Protein AF-A0A6H9RVY0-F1 (afdb_monomer_lite)

Structure (mmCIF, N/CA/C/O backbone):
data_AF-A0A6H9RVY0-F1
#
_entry.id   AF-A0A6H9RVY0-F1
#
loop_
_atom_site.group_PDB
_atom_site.id
_atom_site.type_symbol
_atom_site.label_atom_id
_atom_site.label_alt_id
_atom_site.label_comp_id
_atom_site.label_asym_id
_atom_site.label_entity_id
_atom_site.label_seq_id
_atom_site.pdbx_PDB_ins_code
_atom_site.Cartn_x
_atom_site.Cartn_y
_atom_site.Cartn_z
_atom_site.occupancy
_atom_site.B_iso_or_equiv
_atom_site.auth_seq_id
_atom_site.auth_comp_id
_atom_site.auth_asym_id
_atom_site.auth_atom_id
_atom_site.pdbx_PDB_model_num
ATOM 1 N N . ASP A 1 1 ? 3.815 -14.369 6.028 1.00 67.06 1 ASP A N 1
ATOM 2 C CA . ASP A 1 1 ? 3.990 -13.363 7.100 1.00 67.06 1 ASP A CA 1
ATOM 3 C C . ASP A 1 1 ? 2.992 -12.234 6.955 1.00 67.06 1 ASP A C 1
ATOM 5 O O . ASP A 1 1 ? 2.535 -11.982 5.845 1.00 67.06 1 ASP A O 1
ATOM 9 N N . VAL A 1 2 ? 2.610 -11.596 8.061 1.00 75.69 2 VAL A N 1
ATOM 10 C CA . VAL A 1 2 ? 1.632 -10.497 8.084 1.00 75.69 2 VAL A CA 1
ATOM 11 C C . VAL A 1 2 ? 2.384 -9.175 8.209 1.00 75.69 2 VAL A C 1
ATOM 13 O O . VAL A 1 2 ? 3.221 -9.020 9.097 1.00 75.69 2 VAL A O 1
ATOM 16 N N . ALA A 1 3 ? 2.097 -8.215 7.330 1.00 85.56 3 ALA A N 1
ATOM 17 C CA . ALA A 1 3 ? 2.659 -6.873 7.430 1.00 85.56 3 ALA A CA 1
ATOM 18 C C . ALA A 1 3 ? 2.170 -6.185 8.722 1.00 85.56 3 ALA A C 1
ATOM 20 O O . ALA A 1 3 ? 1.051 -6.456 9.164 1.00 85.56 3 ALA A O 1
ATOM 21 N N . PRO A 1 4 ? 2.931 -5.246 9.315 1.00 86.81 4 PRO A N 1
ATOM 22 C CA . PRO A 1 4 ? 2.534 -4.523 10.528 1.00 86.81 4 PRO A CA 1
ATOM 23 C C . PRO A 1 4 ? 1.505 -3.426 10.210 1.00 86.81 4 PRO A C 1
ATOM 25 O O . PRO A 1 4 ? 1.600 -2.297 10.689 1.00 86.81 4 PRO A O 1
ATOM 28 N N . LEU A 1 5 ? 0.545 -3.750 9.349 1.00 88.81 5 LEU A N 1
ATOM 29 C CA . LEU A 1 5 ? -0.515 -2.896 8.848 1.00 88.81 5 LEU A CA 1
ATOM 30 C C . LEU A 1 5 ? -1.856 -3.556 9.142 1.00 88.81 5 LEU A C 1
ATOM 32 O O . LEU A 1 5 ? -1.975 -4.785 9.179 1.00 88.81 5 LEU A O 1
ATOM 36 N N . MET A 1 6 ? -2.879 -2.730 9.294 1.00 89.44 6 MET A N 1
ATOM 37 C CA . MET A 1 6 ? -4.251 -3.199 9.374 1.00 89.44 6 MET A CA 1
ATOM 38 C C . MET A 1 6 ? -5.208 -2.280 8.632 1.00 89.44 6 MET A C 1
ATOM 40 O O . MET A 1 6 ? -4.982 -1.081 8.503 1.00 89.44 6 MET A O 1
ATOM 44 N N . VAL A 1 7 ? -6.330 -2.833 8.208 1.00 91.75 7 VAL A N 1
ATOM 45 C CA . VAL A 1 7 ? -7.453 -2.068 7.674 1.00 91.75 7 VAL A CA 1
ATOM 46 C C . VAL A 1 7 ? -8.728 -2.417 8.433 1.00 91.75 7 VAL A C 1
ATOM 48 O O . VAL A 1 7 ? -8.789 -3.419 9.147 1.00 91.75 7 VAL A O 1
ATOM 51 N N . CYS A 1 8 ? -9.738 -1.561 8.318 1.00 91.62 8 CYS A N 1
ATOM 52 C CA . CYS A 1 8 ? -11.014 -1.744 8.996 1.00 91.62 8 CYS A CA 1
ATOM 53 C C . CYS A 1 8 ? -12.022 -2.393 8.057 1.00 91.62 8 CYS A C 1
ATOM 55 O O . CYS A 1 8 ? -12.387 -1.784 7.058 1.00 91.62 8 CYS A O 1
ATOM 57 N N . GLY A 1 9 ? -12.487 -3.588 8.407 1.00 91.25 9 GLY A N 1
ATOM 58 C CA . GLY A 1 9 ? -13.528 -4.294 7.667 1.00 91.25 9 GLY A CA 1
ATOM 59 C C . GLY A 1 9 ? -14.881 -4.262 8.374 1.00 91.25 9 GLY A C 1
ATOM 60 O O . GLY A 1 9 ? -14.961 -4.068 9.591 1.00 91.25 9 GLY A O 1
ATOM 61 N N . ASP A 1 10 ? -15.939 -4.505 7.604 1.00 91.25 10 ASP A N 1
ATOM 62 C CA . ASP A 1 10 ? -17.294 -4.728 8.114 1.00 91.25 10 ASP A CA 1
ATOM 63 C C . ASP A 1 10 ? -17.636 -6.225 8.080 1.00 91.25 10 ASP A C 1
ATOM 65 O O . ASP A 1 10 ? -17.773 -6.827 7.017 1.00 91.25 10 ASP A O 1
ATOM 69 N N . ALA A 1 11 ? -17.809 -6.830 9.257 1.00 90.00 11 ALA A N 1
ATOM 70 C CA . ALA A 1 11 ? -18.165 -8.243 9.400 1.00 90.00 11 ALA A CA 1
ATOM 71 C C . ALA A 1 11 ? -19.507 -8.614 8.743 1.00 90.00 11 ALA A C 1
ATOM 73 O O . ALA A 1 11 ? -19.711 -9.774 8.396 1.00 90.00 11 ALA A O 1
ATOM 74 N N . SER A 1 12 ? -20.421 -7.654 8.572 1.00 93.19 12 SER A N 1
ATOM 75 C CA . SER A 1 12 ? -21.711 -7.870 7.909 1.00 93.19 12 SER A CA 1
ATOM 76 C C . SER A 1 12 ? -21.617 -7.899 6.380 1.00 93.19 12 SER A C 1
ATOM 78 O O . SER A 1 12 ? -22.574 -8.294 5.721 1.00 93.19 12 SER A O 1
ATOM 80 N N . GLN A 1 13 ? -20.472 -7.500 5.821 1.00 93.88 13 GLN A N 1
ATOM 81 C CA . GLN A 1 13 ? -20.199 -7.426 4.385 1.00 93.88 13 GLN A CA 1
ATOM 82 C C . GLN A 1 13 ? -19.184 -8.498 3.960 1.00 93.88 13 GLN A C 1
ATOM 84 O O . GLN A 1 13 ? -18.255 -8.220 3.209 1.00 93.88 13 GLN A O 1
ATOM 89 N N . TYR A 1 14 ? -19.316 -9.717 4.486 1.00 93.94 14 TYR A N 1
ATOM 90 C CA . TYR A 1 14 ? -18.488 -10.860 4.097 1.00 93.94 14 TYR A CA 1
ATOM 91 C C . TYR A 1 14 ? -19.333 -11.880 3.326 1.00 93.94 14 TYR A C 1
ATOM 93 O O . TYR A 1 14 ? -20.122 -12.622 3.912 1.00 93.94 14 TYR A O 1
ATOM 101 N N . ASP A 1 15 ? -19.163 -11.888 2.007 1.00 93.75 15 ASP A N 1
ATOM 102 C CA . ASP A 1 15 ? -19.761 -12.834 1.067 1.00 93.75 15 ASP A CA 1
ATOM 103 C C . ASP A 1 15 ? -18.739 -13.176 -0.039 1.00 93.75 15 ASP A C 1
ATOM 105 O O . ASP A 1 15 ? -18.745 -12.573 -1.120 1.00 93.75 15 ASP A O 1
ATOM 109 N N . PRO A 1 16 ? -17.839 -14.147 0.215 1.00 90.50 16 PRO A N 1
ATOM 110 C CA . PRO A 1 16 ? -16.837 -14.575 -0.759 1.00 90.50 16 PRO A CA 1
ATOM 111 C C . PRO A 1 16 ? -17.434 -15.083 -2.073 1.00 90.50 16 PRO A C 1
ATOM 113 O O . PRO A 1 16 ? -16.812 -14.934 -3.123 1.00 90.50 16 PRO A O 1
ATOM 116 N N . ALA A 1 17 ? -18.644 -15.655 -2.042 1.00 90.38 17 ALA A N 1
ATOM 117 C CA . ALA A 1 17 ? -19.310 -16.151 -3.244 1.00 90.38 17 ALA A CA 1
ATOM 118 C C . ALA A 1 17 ? -19.741 -15.004 -4.173 1.00 90.38 17 ALA A C 1
ATOM 120 O O . ALA A 1 17 ? -19.766 -15.178 -5.392 1.00 90.38 17 ALA A O 1
ATOM 121 N N . ALA A 1 18 ? -20.031 -13.829 -3.610 1.00 92.81 18 ALA A N 1
ATOM 122 C CA . ALA A 1 18 ? -20.286 -12.593 -4.346 1.00 92.81 18 ALA A CA 1
ATOM 123 C C . ALA A 1 18 ? -19.021 -11.743 -4.591 1.00 92.81 18 ALA A C 1
ATOM 125 O O . ALA A 1 18 ? -19.115 -10.674 -5.192 1.00 92.81 18 ALA A O 1
ATOM 126 N N . GLY A 1 19 ? -17.844 -12.193 -4.139 1.00 92.38 19 GLY A N 1
ATOM 127 C CA . GLY A 1 19 ? -16.587 -11.449 -4.254 1.00 92.38 19 GLY A CA 1
ATOM 128 C C . GLY A 1 19 ? -16.464 -10.255 -3.299 1.00 92.38 19 GLY A C 1
ATOM 129 O O . GLY A 1 19 ? -15.696 -9.337 -3.585 1.00 92.38 19 GLY A O 1
ATOM 130 N N . ASN A 1 20 ? -17.215 -10.252 -2.194 1.00 93.81 20 ASN A N 1
ATOM 131 C CA . ASN A 1 20 ? -17.197 -9.203 -1.176 1.00 93.81 20 ASN A CA 1
ATOM 132 C C . ASN A 1 20 ? -16.513 -9.704 0.105 1.00 93.81 20 ASN A C 1
ATOM 134 O O . ASN A 1 20 ? -16.978 -10.649 0.745 1.00 93.81 20 ASN A O 1
ATOM 138 N N . PHE A 1 21 ? -15.427 -9.053 0.508 1.00 94.12 21 PHE A N 1
ATOM 139 C CA . PHE A 1 21 ? -14.588 -9.457 1.633 1.00 94.12 21 PHE A CA 1
ATOM 140 C C . PHE A 1 21 ? -14.503 -8.328 2.657 1.00 94.12 21 PHE A C 1
ATOM 142 O O . PHE A 1 21 ? -13.623 -7.475 2.597 1.00 94.12 21 PHE A O 1
ATOM 149 N N . TRP A 1 22 ? -15.439 -8.298 3.603 1.00 94.75 22 TRP A N 1
ATOM 150 C CA . TRP A 1 22 ? -15.557 -7.246 4.620 1.00 94.75 22 TRP A CA 1
ATOM 151 C C . TRP A 1 22 ? -15.697 -5.826 4.048 1.00 94.75 22 TRP A C 1
ATOM 153 O O . TRP A 1 22 ? -15.187 -4.873 4.640 1.00 94.75 22 TRP A O 1
ATOM 163 N N . SER A 1 23 ? -16.437 -5.677 2.943 1.00 93.94 23 SER A N 1
ATOM 164 C CA . SER A 1 23 ? -16.563 -4.470 2.095 1.00 93.94 23 SER A CA 1
ATOM 165 C C . SER A 1 23 ? -15.434 -4.231 1.091 1.00 93.94 23 SER A C 1
ATOM 167 O O . SER A 1 23 ? -15.459 -3.205 0.413 1.00 93.94 23 SER A O 1
ATOM 169 N N . TYR A 1 24 ? -14.461 -5.136 0.978 1.00 95.56 24 TYR A N 1
ATOM 170 C CA . TYR A 1 24 ? -13.413 -5.058 -0.039 1.00 95.56 24 TYR A CA 1
ATOM 171 C C . TYR A 1 24 ? -13.724 -5.960 -1.233 1.00 95.56 24 TYR A C 1
ATOM 173 O O . TYR A 1 24 ? -14.073 -7.129 -1.069 1.00 95.56 24 TYR A O 1
ATOM 181 N N . HIS A 1 25 ? -13.538 -5.423 -2.432 1.00 96.00 25 HIS A N 1
ATOM 182 C CA . HIS A 1 25 ? -13.679 -6.113 -3.707 1.00 96.00 25 HIS A CA 1
ATOM 183 C C . HIS A 1 25 ? -12.359 -6.068 -4.472 1.00 96.00 25 HIS A C 1
ATOM 185 O O . HIS A 1 25 ? -11.522 -5.182 -4.269 1.00 96.00 25 HIS A O 1
ATOM 191 N N . PHE A 1 26 ? -12.160 -7.042 -5.362 1.00 96.50 26 PHE A N 1
ATOM 192 C CA . PHE A 1 26 ? -10.974 -7.085 -6.213 1.00 96.50 26 PHE A CA 1
ATOM 193 C C . PHE A 1 26 ? -10.764 -5.750 -6.941 1.00 96.50 26 PHE A C 1
ATOM 195 O O . PHE A 1 26 ? -11.656 -5.245 -7.623 1.00 96.50 26 PHE A O 1
ATOM 202 N N . GLY A 1 27 ? -9.558 -5.205 -6.812 1.00 95.81 27 GLY A N 1
ATOM 203 C CA . GLY A 1 27 ? -9.155 -3.955 -7.431 1.00 95.81 27 GLY A CA 1
ATOM 204 C C . GLY A 1 27 ? -9.376 -2.713 -6.573 1.00 95.81 27 GLY A C 1
ATOM 205 O O . GLY A 1 27 ? -8.882 -1.653 -6.965 1.00 95.81 27 GLY A O 1
ATOM 206 N N . ASP A 1 28 ? -10.057 -2.798 -5.429 1.00 96.44 28 ASP A N 1
ATOM 207 C CA . ASP A 1 28 ? -10.306 -1.633 -4.576 1.00 96.44 28 ASP A CA 1
ATOM 208 C C . ASP A 1 28 ? -8.993 -0.971 -4.142 1.00 96.44 28 ASP A C 1
ATOM 210 O O . ASP A 1 28 ? -8.107 -1.617 -3.578 1.00 96.44 28 ASP A O 1
ATOM 214 N N . LEU A 1 29 ? -8.871 0.339 -4.381 1.00 96.38 29 LEU A N 1
ATOM 215 C CA . LEU A 1 29 ? -7.734 1.130 -3.919 1.00 96.38 29 LEU A CA 1
ATOM 216 C C . LEU A 1 29 ? -7.959 1.569 -2.468 1.00 96.38 29 LEU A C 1
ATOM 218 O O . LEU A 1 29 ? -8.887 2.316 -2.161 1.00 96.38 29 LEU A O 1
ATOM 222 N N . VAL A 1 30 ? -7.063 1.150 -1.582 1.00 94.25 30 VAL A N 1
ATOM 223 C CA . VAL A 1 30 ? -7.146 1.351 -0.136 1.00 94.25 30 VAL A CA 1
ATOM 224 C C . VAL A 1 30 ? -5.906 2.083 0.373 1.00 94.25 30 VAL A C 1
ATOM 226 O O . VAL A 1 30 ? -4.766 1.746 0.047 1.00 94.25 30 VAL A O 1
ATOM 229 N N . VAL A 1 31 ? -6.115 3.084 1.229 1.00 91.44 31 VAL A N 1
ATOM 230 C CA . VAL A 1 31 ? -5.031 3.709 1.999 1.00 91.44 31 VAL A CA 1
ATOM 231 C C . VAL A 1 31 ? -4.707 2.807 3.191 1.00 91.44 31 VAL A C 1
ATOM 233 O O . VAL A 1 31 ? -5.378 2.852 4.221 1.00 91.44 31 VAL A O 1
ATOM 236 N N . LEU A 1 32 ? -3.673 1.980 3.041 1.00 87.06 32 LEU A N 1
ATOM 237 C CA . LEU A 1 32 ? -3.224 1.005 4.043 1.00 87.06 32 LEU A CA 1
ATOM 238 C C . LEU A 1 32 ? -2.560 1.659 5.252 1.00 87.06 32 LEU A C 1
ATOM 240 O O . LEU A 1 32 ? -2.509 1.088 6.335 1.00 87.06 32 LEU A O 1
ATOM 244 N N . LYS A 1 33 ? -2.014 2.854 5.041 1.00 85.62 33 LYS A N 1
ATOM 245 C CA . LYS A 1 33 ? -1.364 3.653 6.064 1.00 85.62 33 LYS A CA 1
ATOM 246 C C . LYS A 1 33 ? -1.626 5.119 5.772 1.00 85.62 33 LYS A C 1
ATOM 248 O O . LYS A 1 33 ? -1.332 5.586 4.676 1.00 85.62 33 LYS A O 1
ATOM 253 N N . THR A 1 34 ? -2.154 5.839 6.744 1.00 79.56 34 THR A N 1
ATOM 254 C CA . THR A 1 34 ? -2.423 7.278 6.668 1.00 79.56 34 THR A CA 1
ATOM 255 C C . THR A 1 34 ? -1.172 8.094 6.998 1.00 79.56 34 THR A C 1
ATOM 257 O O . THR A 1 34 ? -0.243 7.611 7.661 1.00 79.56 34 THR A O 1
ATOM 260 N N . ALA A 1 35 ? -1.132 9.346 6.533 1.00 70.38 35 ALA A N 1
ATOM 261 C CA . ALA A 1 35 ? -0.095 10.306 6.898 1.00 70.38 35 ALA A CA 1
ATOM 262 C C . ALA A 1 35 ? -0.505 11.165 8.107 1.00 70.38 35 ALA A C 1
ATOM 264 O O . ALA A 1 35 ? -1.653 11.161 8.552 1.00 70.38 35 ALA A O 1
ATOM 265 N N . ALA A 1 36 ? 0.447 11.930 8.649 1.00 64.25 36 ALA A N 1
ATOM 266 C CA . ALA A 1 36 ? 0.166 12.893 9.713 1.00 64.25 36 ALA A CA 1
ATOM 267 C C . ALA A 1 36 ? -0.864 13.933 9.248 1.00 64.25 36 ALA A C 1
ATOM 269 O O . ALA A 1 36 ? -0.701 14.525 8.186 1.00 64.25 36 ALA A O 1
ATOM 270 N N . GLY A 1 37 ? -1.892 14.166 10.069 1.00 57.38 37 GLY A N 1
ATOM 271 C CA . GLY A 1 37 ? -2.977 15.108 9.772 1.00 57.38 37 GLY A CA 1
ATOM 272 C C . GLY A 1 37 ? -4.157 14.501 9.008 1.00 57.38 37 GLY A C 1
ATOM 273 O O . GLY A 1 37 ? -5.190 15.153 8.902 1.00 57.38 37 GLY A O 1
ATOM 274 N N . ASN A 1 38 ? -4.047 13.260 8.524 1.00 66.75 38 ASN A N 1
ATOM 275 C CA . ASN A 1 38 ? -5.160 12.544 7.901 1.00 66.75 38 ASN A CA 1
ATOM 276 C C . ASN A 1 38 ? -6.099 11.968 8.969 1.00 66.75 38 ASN A C 1
ATOM 278 O O . ASN A 1 38 ? -5.658 11.560 10.049 1.00 66.75 38 ASN A O 1
ATOM 282 N N . THR A 1 39 ? -7.388 11.872 8.647 1.00 64.62 39 THR A N 1
ATOM 283 C CA . THR A 1 39 ? -8.348 11.159 9.494 1.00 64.62 39 THR A CA 1
ATOM 284 C C . THR A 1 39 ? -8.135 9.656 9.353 1.00 64.62 39 THR A C 1
ATOM 286 O O . THR A 1 39 ? -8.238 9.104 8.261 1.00 64.62 39 THR A O 1
ATOM 289 N N . SER A 1 40 ? -7.845 8.995 10.472 1.00 71.31 40 SER A N 1
ATOM 290 C CA . SER A 1 40 ? -7.757 7.538 10.550 1.00 71.31 40 SER A CA 1
ATOM 291 C C . SER A 1 40 ? -9.090 6.947 11.017 1.00 71.31 40 SER A C 1
ATOM 293 O O . SER A 1 40 ? -9.706 7.515 11.926 1.00 71.31 40 SER A O 1
ATOM 295 N N . PRO A 1 41 ? -9.525 5.794 10.472 1.00 70.00 41 PRO A N 1
ATOM 296 C CA . PRO A 1 41 ? -10.746 5.113 10.911 1.00 70.00 41 PRO A CA 1
ATOM 297 C C . PRO A 1 41 ? -10.777 4.762 12.409 1.00 70.00 41 PRO A C 1
ATOM 299 O O . PRO A 1 41 ? -11.853 4.651 12.991 1.00 70.00 41 PRO A O 1
ATOM 302 N N . ILE A 1 42 ? -9.608 4.618 13.047 1.00 69.94 42 ILE A N 1
ATOM 303 C CA . ILE A 1 42 ? -9.461 4.257 14.473 1.00 69.94 42 ILE A CA 1
ATOM 304 C C . ILE A 1 42 ? -9.058 5.488 15.313 1.00 69.94 42 ILE A C 1
ATOM 306 O O . ILE A 1 42 ? -8.624 5.386 16.457 1.00 69.94 42 ILE A O 1
ATOM 310 N N . GLY A 1 43 ? -9.224 6.690 14.763 1.00 62.94 43 GLY A N 1
ATOM 311 C CA . GLY A 1 43 ? -9.040 7.948 15.475 1.00 62.94 43 GLY A CA 1
ATOM 312 C C . GLY A 1 43 ? -7.615 8.522 15.432 1.00 62.94 43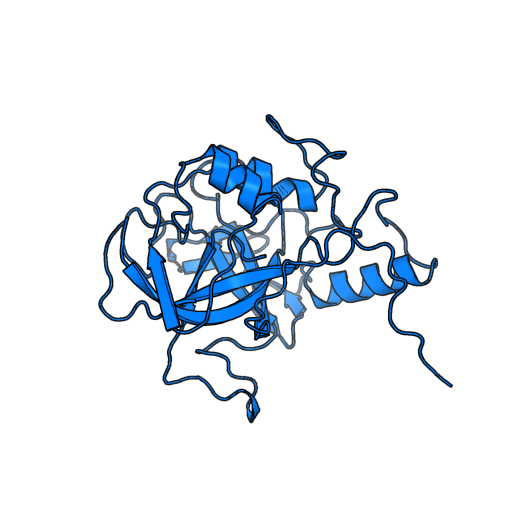 GLY A C 1
ATOM 313 O O . GLY A 1 43 ? -6.680 7.906 14.909 1.00 62.94 43 GLY A O 1
ATOM 314 N N . PRO A 1 44 ? -7.432 9.751 15.948 1.00 60.22 44 PRO A N 1
ATOM 315 C CA . PRO A 1 44 ? -6.187 10.502 15.803 1.00 60.22 44 PRO A CA 1
ATOM 316 C C . PRO A 1 44 ? -4.965 9.797 16.408 1.00 60.22 44 PRO A C 1
ATOM 318 O O . PRO A 1 44 ? -5.017 9.260 17.513 1.00 60.22 44 PRO A O 1
ATOM 321 N N . GLY A 1 45 ? -3.835 9.848 15.695 1.00 55.88 45 GLY A N 1
ATOM 322 C CA . GLY A 1 45 ? -2.560 9.267 16.138 1.00 55.88 45 GLY A CA 1
ATOM 323 C C . GLY A 1 45 ? -2.392 7.770 15.852 1.00 55.88 45 GLY A C 1
ATOM 324 O O . GLY A 1 45 ? -1.298 7.243 16.066 1.00 55.88 45 GLY A O 1
ATOM 325 N N . ASN A 1 46 ? -3.434 7.109 15.338 1.00 59.81 46 ASN A N 1
ATOM 326 C CA . ASN A 1 46 ? -3.381 5.751 14.813 1.00 59.81 46 ASN A CA 1
ATOM 327 C C . ASN A 1 46 ? -3.155 5.795 13.299 1.00 59.81 46 ASN A C 1
ATOM 329 O O . ASN A 1 46 ? -4.013 6.263 12.559 1.00 59.81 46 ASN A O 1
ATOM 333 N N . PHE A 1 47 ? -2.017 5.293 12.834 1.00 76.19 47 PHE A N 1
ATOM 334 C CA . PHE A 1 47 ? -1.651 5.335 11.416 1.00 76.19 47 PHE A CA 1
ATOM 335 C C . PHE A 1 47 ? -1.864 3.996 10.716 1.00 76.19 47 PHE A C 1
ATOM 337 O O . PHE A 1 47 ? -1.169 3.717 9.743 1.00 76.19 47 PHE A O 1
ATOM 344 N N . GLN A 1 48 ? -2.771 3.166 11.247 1.00 76.62 48 GLN A N 1
ATOM 345 C CA . GLN A 1 48 ? -3.024 1.794 10.796 1.00 76.62 48 GLN A CA 1
ATOM 346 C C . GLN A 1 48 ? -1.814 0.861 10.953 1.00 76.62 48 GLN A C 1
ATOM 348 O O . GLN A 1 48 ? -1.736 -0.178 10.305 1.00 76.62 48 GLN A O 1
ATOM 353 N N . LEU A 1 49 ? -0.878 1.219 11.837 1.00 78.31 49 LEU A N 1
ATOM 354 C CA . LEU A 1 49 ? 0.255 0.376 12.203 1.00 78.31 49 LEU A CA 1
ATOM 355 C C . LEU A 1 49 ? -0.120 -0.544 13.365 1.00 78.31 49 LEU A C 1
ATOM 357 O O . LEU A 1 49 ? -0.769 -0.119 14.326 1.00 78.31 49 LEU A O 1
ATOM 361 N N . LEU A 1 50 ? 0.334 -1.790 13.298 1.00 76.38 50 LEU A N 1
ATOM 362 C CA . LEU A 1 50 ? 0.220 -2.751 14.389 1.00 76.38 50 LEU A CA 1
ATOM 363 C C . LEU A 1 50 ? 1.453 -2.697 15.290 1.00 76.38 50 LEU A C 1
ATOM 365 O O . LEU A 1 50 ? 2.573 -2.474 14.833 1.00 76.38 50 LEU A O 1
ATOM 369 N N . ASP A 1 51 ? 1.235 -2.882 16.587 1.00 76.88 51 ASP A N 1
ATOM 370 C CA . ASP A 1 51 ? 2.297 -2.983 17.576 1.00 76.88 51 ASP A CA 1
ATOM 371 C C . ASP A 1 51 ? 2.764 -4.435 17.684 1.00 76.88 51 ASP A C 1
ATOM 373 O O . ASP A 1 51 ? 2.105 -5.286 18.285 1.00 76.88 51 ASP A O 1
ATOM 377 N N . PHE A 1 52 ? 3.910 -4.716 17.068 1.00 69.00 52 PHE A N 1
ATOM 378 C CA . PHE A 1 52 ? 4.609 -5.995 17.191 1.00 69.00 52 PHE A CA 1
ATOM 379 C C . PHE A 1 52 ? 5.754 -5.955 18.218 1.00 69.00 52 PHE A C 1
ATOM 381 O O . PHE A 1 52 ? 6.525 -6.906 18.303 1.00 69.00 52 PHE A O 1
ATOM 388 N N . GLY A 1 53 ? 5.823 -4.911 19.058 1.00 60.00 53 GLY A N 1
ATOM 389 C CA . GLY A 1 53 ? 6.565 -4.945 20.321 1.00 60.00 53 GLY A CA 1
ATOM 390 C C . GLY A 1 53 ? 7.838 -4.101 20.429 1.00 60.00 53 GLY A C 1
ATOM 391 O O . GLY A 1 53 ? 8.479 -4.167 21.476 1.00 60.00 53 GLY A O 1
ATOM 392 N N . SER A 1 54 ? 8.240 -3.296 19.433 1.00 55.81 54 SER A N 1
ATOM 393 C CA . SER A 1 54 ? 9.561 -2.625 19.526 1.00 55.81 54 SER A CA 1
ATOM 394 C C . SER A 1 54 ? 9.773 -1.362 18.672 1.00 55.81 54 SER A C 1
ATOM 396 O O . SER A 1 54 ? 10.894 -1.031 18.282 1.00 55.81 54 SER A O 1
ATOM 398 N N . GLY A 1 55 ? 8.717 -0.580 18.429 1.00 72.62 55 GLY A N 1
ATOM 399 C CA . GLY A 1 55 ? 8.846 0.763 17.847 1.00 72.62 55 GLY A CA 1
ATOM 400 C C . GLY A 1 55 ? 9.311 0.777 16.384 1.00 72.62 55 GLY A C 1
ATOM 401 O O . GLY A 1 55 ? 9.036 -0.135 15.608 1.00 72.62 55 GLY A O 1
ATOM 402 N N . GLY A 1 56 ? 9.988 1.855 15.972 1.00 78.75 56 GLY A N 1
ATOM 403 C CA . GLY A 1 56 ? 10.237 2.119 14.553 1.00 78.75 56 GLY A CA 1
ATOM 404 C C . GLY A 1 56 ? 11.117 1.093 13.833 1.00 78.75 56 GLY A C 1
ATOM 405 O O . GLY A 1 56 ? 10.890 0.825 12.658 1.00 78.75 56 GLY A O 1
ATOM 406 N N . SER A 1 57 ? 12.102 0.497 14.509 1.00 83.38 57 SER A N 1
ATOM 407 C CA . SER A 1 57 ? 12.980 -0.511 13.898 1.00 83.38 57 SER A CA 1
ATOM 408 C C . SER A 1 57 ? 12.229 -1.767 13.478 1.00 83.38 57 SER A C 1
ATOM 410 O O . SER A 1 57 ? 12.423 -2.222 12.356 1.00 83.38 57 SER A O 1
ATOM 412 N N . SER A 1 58 ? 11.323 -2.263 14.321 1.00 82.50 58 SER A N 1
ATOM 413 C CA . SER A 1 58 ? 10.505 -3.429 13.980 1.00 82.50 58 SER A CA 1
ATOM 414 C C . SER A 1 58 ? 9.550 -3.121 12.839 1.00 82.50 58 SER A C 1
ATOM 416 O O . SER A 1 58 ? 9.517 -3.872 11.878 1.00 82.50 58 SER A O 1
ATOM 418 N N . VAL A 1 59 ? 8.900 -1.948 12.840 1.00 85.50 59 VAL A N 1
ATOM 419 C CA . VAL A 1 59 ? 8.069 -1.520 11.697 1.00 85.50 59 VAL A CA 1
ATOM 420 C C . VAL A 1 59 ? 8.860 -1.552 10.388 1.00 85.50 59 VAL A C 1
ATOM 422 O O . VAL A 1 59 ? 8.322 -1.974 9.369 1.00 85.50 59 VAL A O 1
ATOM 425 N N . ARG A 1 60 ? 10.132 -1.134 10.395 1.00 89.12 60 ARG A N 1
ATOM 426 C CA . ARG A 1 60 ? 11.003 -1.216 9.214 1.00 89.12 60 ARG A CA 1
ATOM 427 C C . ARG A 1 60 ? 11.293 -2.654 8.807 1.00 89.12 60 ARG A C 1
ATOM 429 O O . ARG A 1 60 ? 11.206 -2.943 7.624 1.00 89.12 60 ARG A O 1
ATOM 436 N N . GLU A 1 61 ? 11.677 -3.518 9.736 1.00 87.62 61 GLU A N 1
ATOM 437 C CA . GLU A 1 61 ? 12.041 -4.916 9.451 1.00 87.62 61 GLU A CA 1
ATOM 438 C C . GLU A 1 61 ? 10.824 -5.733 9.002 1.00 87.62 61 GLU A C 1
ATOM 440 O O . GLU A 1 61 ? 10.863 -6.390 7.961 1.00 87.62 61 GLU A O 1
ATOM 445 N N . ASP A 1 62 ? 9.702 -5.591 9.702 1.00 85.81 62 ASP A N 1
ATOM 446 C CA . ASP A 1 62 ? 8.433 -6.228 9.366 1.00 85.81 62 ASP A CA 1
ATOM 447 C C . ASP A 1 62 ? 7.925 -5.731 8.012 1.00 85.81 62 ASP A C 1
ATOM 449 O O . ASP A 1 62 ? 7.569 -6.534 7.145 1.00 85.81 62 ASP A O 1
ATOM 453 N N . LEU A 1 63 ? 7.967 -4.411 7.769 1.00 89.00 63 LEU A N 1
ATOM 454 C CA . LEU A 1 63 ? 7.660 -3.892 6.444 1.00 89.00 63 LEU A CA 1
ATOM 455 C C . LEU A 1 63 ? 8.693 -4.325 5.429 1.00 89.00 63 LEU A C 1
ATOM 457 O O . LEU A 1 63 ? 8.266 -4.583 4.332 1.00 89.00 63 LEU A O 1
ATOM 461 N N . ALA A 1 64 ? 9.981 -4.502 5.704 1.00 88.50 64 ALA A N 1
ATOM 462 C CA . ALA A 1 64 ? 10.928 -5.053 4.726 1.00 88.50 64 ALA A CA 1
ATOM 463 C C . ALA A 1 64 ? 10.654 -6.533 4.381 1.00 88.50 64 ALA A C 1
ATOM 465 O O . ALA A 1 64 ? 11.204 -7.058 3.412 1.00 88.50 64 ALA A O 1
ATOM 466 N N . GLY A 1 65 ? 9.741 -7.189 5.103 1.00 78.94 65 GLY A N 1
ATOM 467 C CA . GLY A 1 65 ? 9.388 -8.597 4.938 1.00 78.94 65 GLY A CA 1
ATOM 468 C C . GLY A 1 65 ? 10.267 -9.538 5.760 1.00 78.94 65 GLY A C 1
ATOM 469 O O . GLY A 1 65 ? 10.420 -10.687 5.375 1.00 78.94 65 GLY A O 1
ATOM 470 N N . GLY A 1 66 ? 10.860 -9.047 6.853 1.00 65.25 66 GLY A N 1
ATOM 471 C CA . GLY A 1 66 ? 11.540 -9.855 7.871 1.00 65.25 66 GLY A CA 1
ATOM 472 C C . GLY A 1 66 ? 10.655 -10.210 9.074 1.00 65.25 66 GLY A C 1
ATOM 473 O O . GLY A 1 66 ? 11.150 -10.773 10.050 1.00 65.25 66 GLY A O 1
ATOM 474 N N . GLY A 1 67 ? 9.366 -9.857 9.038 1.00 61.28 67 GLY A N 1
ATOM 475 C CA . GLY A 1 67 ? 8.449 -10.092 10.149 1.00 61.28 67 GLY A CA 1
ATOM 476 C C . GLY A 1 67 ? 8.112 -11.571 10.308 1.00 61.28 67 GLY A C 1
ATOM 477 O O . GLY A 1 67 ? 7.630 -12.204 9.380 1.00 61.28 67 GLY A O 1
ATOM 478 N N . SER A 1 68 ? 8.331 -12.119 11.502 1.00 56.75 68 SER A N 1
ATOM 479 C CA . SER A 1 68 ? 8.120 -13.544 11.827 1.00 56.75 68 SER A CA 1
ATOM 480 C C . SER A 1 68 ? 6.846 -13.805 12.642 1.00 56.75 68 SER A C 1
ATOM 482 O O . SER A 1 68 ? 6.602 -14.917 13.116 1.00 56.75 68 SER A O 1
ATOM 484 N N . VAL A 1 69 ? 6.014 -12.778 12.833 1.00 59.44 69 VAL A N 1
ATOM 485 C CA . VAL A 1 69 ? 4.831 -12.857 13.692 1.00 59.44 69 VAL A CA 1
ATOM 486 C C . VAL A 1 69 ? 3.672 -13.520 12.944 1.00 59.44 69 VAL A C 1
ATOM 488 O O . VAL A 1 69 ? 3.041 -12.920 12.073 1.00 59.44 69 VAL A O 1
ATOM 491 N N . CYS A 1 70 ? 3.360 -14.757 13.328 1.00 59.22 70 CYS A N 1
ATOM 492 C CA . CYS A 1 70 ? 2.147 -15.456 12.907 1.00 59.22 70 CYS A CA 1
ATOM 493 C C . CYS A 1 70 ? 0.947 -14.952 13.731 1.00 59.22 70 CYS A C 1
ATOM 495 O O . CYS A 1 70 ? 1.034 -14.835 14.955 1.00 59.22 70 CYS A O 1
ATOM 497 N N . ARG A 1 71 ? -0.173 -14.638 13.071 1.00 63.41 71 ARG A N 1
ATOM 498 C CA . ARG A 1 71 ? -1.446 -14.257 13.709 1.00 63.41 71 ARG A CA 1
ATOM 499 C C . ARG A 1 71 ? -2.551 -15.157 13.181 1.00 63.41 71 ARG A C 1
ATOM 501 O O . ARG A 1 71 ? -2.559 -15.440 11.984 1.00 63.41 71 ARG A O 1
ATOM 508 N N . ALA A 1 72 ? -3.475 -15.558 14.049 1.00 59.88 72 ALA A N 1
ATOM 509 C CA . ALA A 1 72 ? -4.638 -16.344 13.666 1.00 59.88 72 ALA A CA 1
ATOM 510 C C . ALA A 1 72 ? -5.898 -15.468 13.588 1.00 59.88 72 ALA A C 1
ATOM 512 O O . ALA A 1 72 ? -6.001 -14.415 14.222 1.00 59.88 72 ALA A O 1
ATOM 513 N N . VAL A 1 73 ? -6.878 -15.912 12.798 1.00 62.59 73 VAL A N 1
ATOM 514 C CA . VAL A 1 73 ? -8.224 -15.324 12.811 1.00 62.59 73 VAL A CA 1
ATOM 515 C C . VAL A 1 73 ? -8.845 -15.541 14.195 1.00 62.59 73 VAL A C 1
ATOM 517 O O . VAL A 1 73 ? -8.734 -16.627 14.758 1.00 62.59 73 VAL A O 1
ATOM 520 N N . GLY A 1 74 ? -9.494 -14.512 14.748 1.00 60.16 74 GLY A N 1
ATOM 521 C CA . GLY A 1 74 ? -10.066 -14.545 16.100 1.00 60.16 74 GLY A CA 1
ATOM 522 C C . GLY A 1 74 ? -9.126 -14.063 17.211 1.00 60.16 74 GLY A C 1
ATOM 523 O O . GLY A 1 74 ? -9.593 -13.824 18.326 1.00 60.16 74 GLY A O 1
ATOM 524 N N . ASP A 1 75 ? -7.843 -13.841 16.912 1.00 78.38 75 ASP A N 1
ATOM 525 C CA . ASP A 1 75 ? -6.943 -13.124 17.814 1.00 78.38 75 ASP A CA 1
ATOM 526 C C . ASP A 1 75 ? -7.282 -11.625 17.863 1.00 78.38 75 ASP A C 1
ATOM 528 O O . ASP A 1 75 ? -7.972 -11.070 17.002 1.00 78.38 75 ASP A O 1
ATOM 532 N N . ASN A 1 76 ? -6.741 -10.939 18.871 1.00 77.44 76 ASN A N 1
ATOM 533 C CA . ASN A 1 76 ? -6.707 -9.483 18.902 1.00 77.44 76 ASN A CA 1
ATOM 534 C C . ASN A 1 76 ? -5.324 -8.982 18.482 1.00 77.44 76 ASN A C 1
ATOM 536 O O . ASN A 1 76 ? -4.301 -9.487 18.948 1.00 77.44 76 ASN A O 1
ATOM 540 N N . VAL A 1 77 ? -5.294 -7.922 17.677 1.00 80.69 77 VAL A N 1
ATOM 541 C CA . VAL A 1 77 ? -4.072 -7.168 17.381 1.00 80.69 77 VAL A CA 1
ATOM 542 C C . VAL A 1 77 ? -4.093 -5.827 18.103 1.00 80.69 77 VAL A C 1
ATOM 544 O O . VAL A 1 77 ? -5.138 -5.187 18.227 1.00 80.69 77 VAL A O 1
ATOM 547 N N . GLN A 1 78 ? -2.937 -5.406 18.607 1.00 81.69 78 GLN A N 1
ATOM 548 C CA . GLN A 1 78 ? -2.777 -4.101 19.240 1.00 81.69 78 GLN A CA 1
ATOM 549 C C . GLN A 1 78 ? -2.283 -3.099 18.198 1.00 81.69 78 GLN A C 1
ATOM 551 O O . GLN A 1 78 ? -1.356 -3.405 17.452 1.00 81.69 78 GLN A O 1
ATOM 556 N N . THR A 1 79 ? -2.870 -1.905 18.134 1.00 79.31 79 THR A N 1
ATOM 557 C CA . THR A 1 79 ? -2.352 -0.837 17.264 1.00 79.31 79 THR A CA 1
ATOM 558 C C . THR A 1 79 ? -1.188 -0.094 17.915 1.00 79.31 79 THR A C 1
ATOM 560 O O . THR A 1 79 ? -1.148 0.089 19.139 1.00 79.31 79 THR A O 1
ATOM 563 N N . SER A 1 80 ? -0.251 0.362 17.085 1.00 74.44 80 SER A N 1
ATOM 564 C CA . SER A 1 80 ? 0.902 1.149 17.509 1.00 74.44 80 SER A CA 1
ATOM 565 C C . SER A 1 80 ? 0.635 2.647 17.323 1.00 74.44 80 SER A C 1
ATOM 567 O O . SER A 1 80 ? 0.224 3.067 16.234 1.00 74.44 80 SER A O 1
ATOM 569 N N . PRO A 1 81 ? 0.880 3.483 18.346 1.00 67.75 81 PRO A N 1
ATOM 570 C CA . PRO A 1 81 ? 0.850 4.926 18.179 1.00 67.75 81 PRO A CA 1
ATOM 571 C C . PRO A 1 81 ? 2.102 5.415 17.431 1.00 67.75 81 PRO A C 1
ATOM 573 O O . PRO A 1 81 ? 3.214 4.949 17.669 1.00 67.75 81 PRO A O 1
ATOM 576 N N . GLY A 1 82 ? 1.938 6.439 16.590 1.00 70.94 82 GLY A N 1
ATOM 577 C CA . GLY A 1 82 ? 3.055 7.120 15.923 1.00 70.94 82 GLY A CA 1
ATOM 578 C C . GLY A 1 82 ? 3.208 6.776 14.441 1.00 70.94 82 GLY A C 1
ATOM 579 O O . GLY A 1 82 ? 2.962 5.664 13.993 1.00 70.94 82 GLY A O 1
ATOM 580 N N . ASN A 1 83 ? 3.588 7.781 13.648 1.00 69.38 83 ASN A N 1
ATOM 581 C CA . ASN A 1 83 ? 3.525 7.708 12.185 1.00 69.38 83 ASN A CA 1
ATOM 582 C C . ASN A 1 83 ? 4.661 6.869 11.573 1.00 69.38 83 ASN A C 1
ATOM 584 O O . ASN A 1 83 ? 4.492 6.281 10.508 1.00 69.38 83 ASN A O 1
ATOM 588 N N . THR A 1 84 ? 5.821 6.830 12.240 1.00 81.94 84 THR A N 1
ATOM 589 C CA . THR A 1 84 ? 6.968 5.981 11.869 1.00 81.94 84 THR A CA 1
ATOM 590 C C . THR A 1 84 ? 7.370 6.116 10.389 1.00 81.94 84 THR A C 1
ATOM 592 O O . THR A 1 84 ? 7.805 5.162 9.759 1.00 81.94 84 THR A O 1
ATOM 595 N N . VAL A 1 85 ? 7.242 7.322 9.814 1.00 84.69 85 VAL A N 1
ATOM 596 C CA . VAL A 1 85 ? 7.407 7.571 8.364 1.00 84.69 85 VAL A CA 1
ATOM 597 C C . VAL A 1 85 ? 8.756 7.093 7.841 1.00 84.69 85 VAL A C 1
ATOM 599 O O . VAL A 1 85 ? 8.816 6.379 6.843 1.00 84.69 85 VAL A O 1
ATOM 602 N N . GLY A 1 86 ? 9.837 7.468 8.532 1.00 88.12 86 GLY A N 1
ATOM 603 C CA . GLY A 1 86 ? 11.192 7.076 8.155 1.00 88.12 86 GLY A CA 1
ATOM 604 C C . GLY A 1 86 ? 11.332 5.554 8.112 1.00 88.12 86 GLY A C 1
ATOM 605 O O . GLY A 1 86 ? 11.511 5.008 7.030 1.00 88.12 86 GLY A O 1
ATOM 606 N N . PRO A 1 87 ? 11.182 4.844 9.242 1.00 89.94 87 PRO A N 1
ATOM 607 C CA . PRO A 1 87 ? 11.344 3.395 9.243 1.00 89.94 87 PRO A CA 1
ATOM 608 C C . PRO A 1 87 ? 10.350 2.653 8.330 1.00 89.94 87 PRO A C 1
ATOM 610 O O . PRO A 1 87 ? 10.750 1.711 7.649 1.00 89.94 87 PRO A O 1
ATOM 613 N N . ALA A 1 88 ? 9.095 3.108 8.229 1.00 89.56 88 ALA A N 1
ATOM 614 C CA . ALA A 1 88 ? 8.110 2.496 7.339 1.00 89.56 88 ALA A CA 1
ATOM 615 C C . ALA A 1 88 ? 8.495 2.622 5.858 1.00 89.56 88 ALA A C 1
ATOM 617 O O . ALA A 1 88 ? 8.474 1.625 5.137 1.00 89.56 88 ALA A O 1
ATOM 618 N N . SER A 1 89 ? 8.915 3.814 5.416 1.00 92.69 89 SER A N 1
ATOM 619 C CA . SER A 1 89 ? 9.383 4.019 4.039 1.00 92.69 89 SER A CA 1
ATOM 620 C C . SER A 1 89 ? 10.670 3.244 3.753 1.00 92.69 89 SER A C 1
ATOM 622 O O . SER A 1 89 ? 10.774 2.620 2.704 1.00 92.69 89 SER A O 1
ATOM 624 N N . GLN A 1 90 ? 11.620 3.203 4.694 1.00 93.25 90 GLN A N 1
ATOM 625 C CA . GLN A 1 90 ? 12.851 2.415 4.562 1.00 93.25 90 GLN A CA 1
ATOM 626 C C . GLN A 1 90 ? 12.553 0.928 4.340 1.00 93.25 90 GLN A C 1
ATOM 628 O O . GLN A 1 90 ? 13.136 0.323 3.448 1.00 93.25 90 GLN A O 1
ATOM 633 N N . GLY A 1 91 ? 11.636 0.353 5.122 1.00 92.69 91 GLY A N 1
ATOM 634 C CA . GLY A 1 91 ? 11.276 -1.058 5.021 1.00 92.69 91 GLY A CA 1
ATOM 635 C C . GLY A 1 91 ? 10.466 -1.370 3.768 1.00 92.69 91 GLY A C 1
ATOM 636 O O . GLY A 1 91 ? 10.843 -2.232 2.973 1.00 92.69 91 GLY A O 1
ATOM 637 N N . LEU A 1 92 ? 9.369 -0.639 3.553 1.00 94.38 92 LEU A N 1
ATOM 638 C CA . LEU A 1 92 ? 8.463 -0.882 2.432 1.00 94.38 92 LEU A CA 1
ATOM 639 C C . LEU A 1 92 ? 9.183 -0.753 1.085 1.00 94.38 92 LEU A C 1
ATOM 641 O O . LEU A 1 92 ? 9.013 -1.611 0.216 1.00 94.38 92 LEU A O 1
ATOM 645 N N . ASN A 1 93 ? 10.010 0.288 0.935 1.00 96.19 93 ASN A N 1
ATOM 646 C CA . ASN A 1 93 ? 10.611 0.660 -0.342 1.00 96.19 93 ASN A CA 1
ATOM 647 C C . ASN A 1 93 ? 11.703 -0.312 -0.816 1.00 96.19 93 ASN A C 1
ATOM 649 O O . ASN A 1 93 ? 12.044 -0.290 -2.000 1.00 96.19 93 ASN A O 1
ATOM 653 N N . THR A 1 94 ? 12.167 -1.235 0.038 1.00 95.88 94 THR A N 1
ATOM 654 C CA . THR A 1 94 ? 13.036 -2.350 -0.388 1.00 95.88 94 THR A CA 1
ATOM 655 C C . THR A 1 94 ? 12.401 -3.169 -1.516 1.00 95.88 94 THR A C 1
ATOM 657 O O . THR A 1 94 ? 13.099 -3.560 -2.444 1.00 95.88 94 THR A O 1
ATOM 660 N N . ARG A 1 95 ? 11.066 -3.323 -1.525 1.00 95.56 95 ARG A N 1
ATOM 661 C CA . ARG A 1 95 ? 10.296 -3.965 -2.615 1.00 95.56 95 ARG A CA 1
ATOM 662 C C . ARG A 1 95 ? 10.486 -3.308 -3.967 1.00 95.56 95 ARG A C 1
ATOM 664 O O . ARG A 1 95 ? 10.380 -3.973 -4.984 1.00 95.56 95 ARG A O 1
ATOM 671 N N . PHE A 1 96 ? 10.751 -2.010 -3.970 1.00 96.75 96 PHE A N 1
ATOM 672 C CA . PHE A 1 96 ? 10.944 -1.207 -5.169 1.00 96.75 96 PHE A CA 1
ATOM 673 C C . PHE A 1 96 ? 12.433 -1.048 -5.513 1.00 96.75 96 PHE A C 1
ATOM 675 O O . PHE A 1 96 ? 12.783 -0.238 -6.365 1.00 96.75 96 PHE A O 1
ATOM 682 N N . GLY A 1 97 ? 13.325 -1.790 -4.845 1.00 95.56 97 GLY A N 1
ATOM 683 C CA . GLY A 1 97 ? 14.771 -1.665 -5.028 1.00 95.56 97 GLY A CA 1
ATOM 684 C C . GLY A 1 97 ? 15.355 -0.369 -4.463 1.00 95.56 97 GLY A C 1
ATOM 685 O O . GLY A 1 97 ? 16.448 0.037 -4.854 1.00 95.56 97 GLY A O 1
ATOM 686 N N . ILE A 1 98 ? 14.641 0.299 -3.554 1.00 95.62 98 ILE A N 1
ATOM 687 C CA . ILE A 1 98 ? 15.063 1.561 -2.945 1.00 95.62 98 ILE A CA 1
ATOM 688 C C . ILE A 1 98 ? 15.508 1.279 -1.508 1.00 95.62 98 ILE A C 1
ATOM 690 O O . ILE A 1 98 ? 14.694 0.973 -0.636 1.00 95.62 98 ILE A O 1
ATOM 694 N N . TYR A 1 99 ? 16.805 1.434 -1.256 1.00 94.62 99 TYR A N 1
ATOM 695 C CA . TYR A 1 99 ? 17.434 1.106 0.022 1.00 94.62 99 TYR A CA 1
ATOM 696 C C . TYR A 1 99 ? 17.948 2.369 0.705 1.00 94.62 99 TYR A C 1
ATOM 698 O O . TYR A 1 99 ? 18.870 3.017 0.220 1.00 94.62 99 TYR A O 1
ATOM 706 N N . ASN A 1 100 ? 17.339 2.720 1.838 1.00 91.88 100 ASN A N 1
ATOM 707 C CA . ASN A 1 100 ? 17.728 3.860 2.664 1.00 91.88 100 ASN A CA 1
ATOM 708 C C . ASN A 1 100 ? 17.789 3.435 4.135 1.00 91.88 100 ASN A C 1
ATOM 710 O O . ASN A 1 100 ? 16.891 2.750 4.615 1.00 91.88 100 ASN A O 1
ATOM 714 N N . GLY A 1 101 ? 18.796 3.892 4.881 1.00 88.94 101 GLY A N 1
ATOM 715 C CA . GLY A 1 101 ? 18.981 3.479 6.277 1.00 88.94 101 GLY A CA 1
ATOM 716 C C . GLY A 1 101 ? 19.579 2.067 6.401 1.00 88.94 101 GLY A C 1
ATOM 717 O O . GLY A 1 101 ? 20.290 1.634 5.498 1.00 88.94 101 GLY A O 1
ATOM 718 N N . PRO A 1 102 ? 19.347 1.349 7.517 1.00 92.25 102 PRO A N 1
ATOM 719 C CA . PRO A 1 102 ? 20.000 0.070 7.804 1.00 92.25 102 PRO A CA 1
ATOM 720 C C . PRO A 1 102 ? 19.268 -1.114 7.140 1.00 92.25 102 PRO A C 1
ATOM 722 O O . PRO A 1 102 ? 18.876 -2.061 7.814 1.00 92.25 102 PRO A O 1
ATOM 725 N N . VAL A 1 103 ? 19.029 -1.033 5.830 1.00 92.19 103 VAL A N 1
ATOM 726 C CA . VAL A 1 103 ? 18.444 -2.106 5.006 1.00 92.19 103 VAL A CA 1
ATOM 727 C C . VAL A 1 103 ? 19.266 -2.275 3.736 1.00 92.19 103 VAL A C 1
ATOM 729 O O . VAL A 1 103 ? 19.819 -1.306 3.215 1.00 92.19 103 VAL A O 1
ATOM 732 N N . SER A 1 104 ? 19.343 -3.500 3.229 1.00 94.38 104 SER A N 1
ATOM 733 C CA . SER A 1 104 ? 20.187 -3.850 2.089 1.00 94.38 104 SER A CA 1
ATOM 734 C C . SER A 1 104 ? 19.453 -4.773 1.116 1.00 94.38 104 SER A C 1
ATOM 736 O O . SER A 1 104 ? 18.507 -5.465 1.495 1.00 94.38 104 SER A O 1
ATOM 738 N N . ALA A 1 105 ? 19.910 -4.808 -0.137 1.00 93.75 105 ALA A N 1
ATOM 739 C CA . ALA A 1 105 ? 19.373 -5.716 -1.148 1.00 93.75 105 ALA A CA 1
ATOM 740 C C . ALA A 1 105 ? 19.743 -7.187 -0.908 1.00 93.75 105 ALA A C 1
ATOM 742 O O . ALA A 1 105 ? 19.081 -8.065 -1.454 1.00 93.75 105 ALA A O 1
ATOM 743 N N . SER A 1 106 ? 20.794 -7.459 -0.124 1.00 91.88 106 SER A N 1
ATOM 744 C CA . SER A 1 106 ? 21.174 -8.826 0.242 1.00 91.88 106 SER A CA 1
ATOM 745 C C . SER A 1 106 ? 20.227 -9.420 1.275 1.00 91.88 106 SER A C 1
ATOM 747 O O . SER A 1 106 ? 19.895 -10.596 1.177 1.00 91.88 106 SER A O 1
ATOM 749 N N . ASP A 1 107 ? 19.777 -8.607 2.232 1.00 90.25 107 ASP A N 1
ATOM 750 C CA . ASP A 1 107 ? 18.875 -9.062 3.296 1.00 90.25 107 ASP A CA 1
ATOM 751 C C . ASP A 1 107 ? 17.409 -8.973 2.853 1.00 90.25 107 ASP A C 1
ATOM 753 O O . ASP A 1 107 ? 16.590 -9.825 3.187 1.00 90.25 107 ASP A O 1
ATOM 757 N N . TYR A 1 108 ? 17.081 -7.944 2.065 1.00 92.50 108 TYR A N 1
ATOM 758 C CA . TYR A 1 108 ? 15.730 -7.649 1.598 1.00 92.50 108 TYR A CA 1
ATOM 759 C C . TYR A 1 108 ? 15.733 -7.430 0.081 1.00 92.50 108 TYR A C 1
ATOM 761 O O . TYR A 1 108 ? 15.687 -6.283 -0.380 1.00 92.50 108 TYR A O 1
ATOM 769 N N . PRO A 1 109 ? 15.791 -8.503 -0.725 1.00 94.25 109 PRO A N 1
ATOM 770 C CA . PRO A 1 109 ? 15.766 -8.377 -2.176 1.00 94.25 109 PRO A CA 1
ATOM 771 C C . PRO A 1 109 ? 14.496 -7.652 -2.661 1.00 94.25 109 PRO A C 1
ATOM 773 O O . PRO A 1 109 ? 13.451 -7.689 -1.984 1.00 94.25 109 PRO A O 1
ATOM 776 N N . PRO A 1 110 ? 14.579 -6.961 -3.812 1.00 96.12 110 PRO A N 1
ATOM 777 C CA . PRO A 1 110 ? 13.444 -6.249 -4.375 1.00 96.12 110 PRO A CA 1
ATOM 778 C C . PRO A 1 110 ? 12.398 -7.222 -4.918 1.00 96.12 110 PRO A C 1
ATOM 780 O O . PRO A 1 110 ? 12.617 -8.430 -4.980 1.00 96.12 110 PRO A O 1
ATOM 783 N N . ASP A 1 111 ? 11.252 -6.690 -5.326 1.00 95.94 111 ASP A N 1
ATOM 784 C CA . ASP A 1 111 ? 10.320 -7.430 -6.170 1.00 95.94 111 ASP A CA 1
ATOM 785 C C . ASP A 1 111 ? 10.935 -7.693 -7.549 1.00 95.94 111 ASP A C 1
ATOM 787 O O . ASP A 1 111 ? 11.807 -6.947 -8.007 1.00 95.94 111 ASP A O 1
ATOM 791 N N . LEU A 1 112 ? 10.457 -8.735 -8.228 1.00 94.81 112 LEU A N 1
ATOM 792 C CA . LEU A 1 112 ? 10.814 -8.993 -9.620 1.00 94.81 112 LEU A CA 1
ATOM 793 C C . LEU A 1 112 ? 10.498 -7.785 -10.520 1.00 94.81 112 LEU A C 1
ATOM 795 O O . LEU A 1 112 ? 11.272 -7.501 -11.437 1.00 94.81 112 LEU A O 1
ATOM 799 N N . ILE A 1 113 ? 9.415 -7.054 -10.223 1.00 96.31 113 ILE A N 1
ATOM 800 C CA . ILE A 1 113 ? 8.987 -5.833 -10.911 1.00 96.31 113 ILE A CA 1
ATOM 801 C C . ILE A 1 113 ? 8.901 -4.656 -9.929 1.00 96.31 113 ILE A C 1
ATOM 803 O O . ILE A 1 113 ? 7.976 -4.518 -9.122 1.00 96.31 113 ILE A O 1
ATOM 807 N N . THR A 1 114 ? 9.844 -3.727 -10.063 1.00 96.25 114 THR A N 1
ATOM 808 C CA . THR A 1 114 ? 9.951 -2.525 -9.217 1.00 96.25 114 THR A CA 1
ATOM 809 C C . THR A 1 114 ? 9.302 -1.282 -9.825 1.00 96.25 114 THR A C 1
ATOM 811 O O . THR A 1 114 ? 9.277 -0.231 -9.187 1.00 96.25 114 THR A O 1
ATOM 814 N N . ALA A 1 115 ? 8.773 -1.376 -11.047 1.00 94.94 115 ALA A N 1
ATOM 815 C CA . ALA A 1 115 ? 8.161 -0.249 -11.740 1.00 94.94 115 ALA A CA 1
ATOM 816 C C . ALA A 1 115 ? 6.858 0.216 -11.060 1.00 94.94 115 ALA A C 1
ATOM 818 O O . ALA A 1 115 ? 6.050 -0.586 -10.591 1.00 94.94 115 ALA A O 1
ATOM 819 N N . SER A 1 116 ? 6.641 1.528 -11.034 1.00 95.81 116 SER A N 1
ATOM 820 C CA . SER A 1 116 ? 5.396 2.173 -10.605 1.00 95.81 116 SER A CA 1
ATOM 821 C C . SER A 1 116 ? 5.193 3.462 -11.402 1.00 95.81 116 SER A C 1
ATOM 823 O O . SER A 1 116 ? 6.155 4.003 -11.953 1.00 95.81 116 SER A O 1
ATOM 825 N N . SER A 1 117 ? 3.972 3.997 -11.432 1.00 96.31 117 SER A N 1
ATOM 826 C CA . SER A 1 117 ? 3.692 5.249 -12.142 1.00 96.31 117 SER A CA 1
ATOM 827 C C . SER A 1 117 ? 4.510 6.434 -11.622 1.00 96.31 117 SER A C 1
ATOM 829 O O . SER A 1 117 ? 4.753 6.573 -10.422 1.00 96.31 117 SER A O 1
ATOM 831 N N . SER A 1 118 ? 4.897 7.318 -12.548 1.00 93.44 118 SER A N 1
ATOM 832 C CA . SER A 1 118 ? 5.555 8.597 -12.268 1.00 93.44 118 SER A CA 1
ATOM 833 C C . SER A 1 118 ? 4.780 9.743 -12.941 1.00 93.44 118 SER A C 1
ATOM 835 O O . SER A 1 118 ? 4.462 9.630 -14.128 1.00 93.44 118 SER A O 1
ATOM 837 N N . PRO A 1 119 ? 4.449 10.840 -12.232 1.00 94.00 119 PRO A N 1
ATOM 838 C CA . PRO A 1 119 ? 4.664 11.055 -10.797 1.00 94.00 119 PRO A CA 1
ATOM 839 C C . PRO A 1 119 ? 3.872 10.054 -9.941 1.00 94.00 119 PRO A C 1
ATOM 841 O O . PRO A 1 119 ? 2.947 9.425 -10.432 1.00 94.00 119 PRO A O 1
ATOM 844 N N . ALA A 1 120 ? 4.226 9.900 -8.667 1.00 94.31 120 ALA A N 1
ATOM 845 C CA . ALA A 1 120 ? 3.474 9.039 -7.755 1.00 94.31 120 ALA A CA 1
ATOM 846 C C . ALA A 1 120 ? 2.070 9.614 -7.463 1.00 94.31 120 ALA A C 1
ATOM 848 O O . ALA A 1 120 ? 1.864 10.831 -7.528 1.00 94.31 120 ALA A O 1
ATOM 849 N N . MET A 1 121 ? 1.111 8.754 -7.104 1.00 94.19 121 MET A N 1
ATOM 850 C CA . MET A 1 121 ? -0.187 9.184 -6.581 1.00 94.19 121 MET A CA 1
ATOM 851 C C . MET A 1 121 ? -0.012 9.961 -5.273 1.00 94.19 121 MET A C 1
ATOM 853 O O . MET A 1 121 ? 0.905 9.709 -4.487 1.00 94.19 121 MET A O 1
ATOM 857 N N . THR A 1 122 ? -0.940 10.877 -5.035 1.00 93.19 122 THR A N 1
ATOM 858 C CA . THR A 1 122 ? -1.040 11.716 -3.835 1.00 93.19 122 THR A CA 1
ATOM 859 C C . THR A 1 122 ? -2.387 11.503 -3.163 1.00 93.19 122 THR A C 1
ATOM 861 O O . THR A 1 122 ? -3.329 11.046 -3.807 1.00 93.19 122 THR A O 1
ATOM 864 N N . TYR A 1 123 ? -2.515 11.865 -1.892 1.00 90.56 123 TYR A N 1
ATOM 865 C CA . TYR A 1 123 ? -3.799 11.852 -1.199 1.00 90.56 123 TYR A CA 1
ATOM 866 C C . TYR A 1 123 ? -4.301 13.279 -0.959 1.00 90.56 123 TYR A C 1
ATOM 868 O O . TYR A 1 123 ? -3.546 14.164 -0.544 1.00 90.56 123 TYR A O 1
ATOM 876 N N . ASN A 1 124 ? -5.581 13.504 -1.251 1.00 89.31 124 ASN A N 1
ATOM 877 C CA . ASN A 1 124 ? -6.282 14.749 -0.981 1.00 89.31 124 ASN A CA 1
ATOM 878 C C . ASN A 1 124 ? -7.113 14.596 0.295 1.00 89.31 124 ASN A C 1
ATOM 880 O O . ASN A 1 124 ? -8.184 13.991 0.272 1.00 89.31 124 ASN A O 1
ATOM 884 N N . ASP A 1 125 ? -6.629 15.182 1.389 1.00 83.00 125 ASP A N 1
ATOM 885 C CA . ASP A 1 125 ? -7.259 15.085 2.710 1.00 83.00 125 ASP A CA 1
ATOM 886 C C . ASP A 1 125 ? -8.662 15.694 2.748 1.00 83.00 125 ASP A C 1
ATOM 888 O O . ASP A 1 125 ? -9.574 15.121 3.342 1.00 83.00 125 ASP A O 1
ATOM 892 N N . ALA A 1 126 ? -8.854 16.834 2.077 1.00 86.06 126 ALA A N 1
ATOM 893 C CA . ALA A 1 126 ? -10.127 17.551 2.072 1.00 86.06 126 ALA A CA 1
ATOM 894 C C . ALA A 1 126 ? -11.243 16.757 1.376 1.00 86.06 126 ALA A C 1
ATOM 896 O O . ALA A 1 126 ? -12.410 16.893 1.733 1.00 86.06 126 ALA A O 1
ATOM 897 N N . LEU A 1 127 ? -10.877 15.928 0.397 1.00 87.88 127 LEU A N 1
ATOM 898 C CA . LEU A 1 127 ? -11.797 15.056 -0.334 1.00 87.88 127 LEU A CA 1
ATOM 899 C C . LEU A 1 127 ? -11.748 13.600 0.143 1.00 87.88 127 LEU A C 1
ATOM 901 O O . LEU A 1 127 ? -12.537 12.790 -0.331 1.00 87.88 127 LEU A O 1
ATOM 905 N N . SER A 1 128 ? -10.823 13.269 1.050 1.00 86.88 128 SER A N 1
ATOM 906 C CA . SER A 1 128 ? -10.506 11.898 1.459 1.00 86.88 128 SER A CA 1
ATOM 907 C C . SER A 1 128 ? -10.325 10.952 0.262 1.00 86.88 128 SER A C 1
ATOM 909 O O . SER A 1 128 ? -10.949 9.897 0.179 1.00 86.88 128 SER A O 1
ATOM 911 N N . GLN A 1 129 ? -9.503 11.366 -0.709 1.00 89.56 129 GLN A N 1
ATOM 912 C CA . GLN A 1 129 ? -9.429 10.719 -2.020 1.00 89.56 129 GLN A CA 1
ATOM 913 C C . GLN A 1 129 ? -7.998 10.641 -2.566 1.00 89.56 129 GLN A C 1
ATOM 915 O O . GLN A 1 129 ? -7.257 11.624 -2.545 1.00 89.56 129 GLN A O 1
ATOM 920 N N . ALA A 1 130 ? -7.631 9.484 -3.127 1.00 93.31 130 ALA A N 1
ATOM 921 C CA . ALA A 1 130 ? -6.399 9.326 -3.896 1.00 93.31 130 ALA A CA 1
ATOM 922 C C . ALA A 1 130 ? -6.490 10.062 -5.242 1.00 93.31 130 ALA A C 1
ATOM 924 O O . ALA A 1 130 ? -7.498 9.987 -5.949 1.00 93.31 130 ALA A O 1
ATOM 925 N N . GLN A 1 131 ? -5.424 10.767 -5.603 1.00 95.25 131 GLN A N 1
ATOM 926 C CA . GLN A 1 131 ? -5.324 11.532 -6.836 1.00 95.25 131 GLN A CA 1
ATOM 927 C C . GLN A 1 131 ? -4.049 11.196 -7.600 1.00 95.25 131 GLN A C 1
ATOM 929 O O . GLN A 1 131 ? -2.971 11.078 -7.019 1.00 95.25 131 GLN A O 1
ATOM 934 N N . TYR A 1 132 ? -4.161 11.149 -8.921 1.00 96.19 132 TYR A N 1
ATOM 935 C CA . TYR A 1 132 ? -3.035 11.069 -9.840 1.00 96.19 132 TYR A CA 1
ATOM 936 C C . TYR A 1 132 ? -3.084 12.279 -10.769 1.00 96.19 132 TYR A C 1
ATOM 938 O O . TYR A 1 132 ? -4.122 12.577 -11.361 1.00 96.19 132 TYR A O 1
ATOM 946 N N . LYS A 1 133 ? -1.992 13.056 -10.805 1.00 94.94 133 LYS A N 1
ATOM 947 C CA . LYS A 1 133 ? -1.912 14.344 -11.528 1.00 94.94 133 LYS A CA 1
ATOM 948 C C . LYS A 1 133 ? -3.103 15.284 -11.242 1.00 94.94 133 LYS A C 1
ATOM 950 O O . LYS A 1 133 ? -3.606 15.977 -12.122 1.00 94.94 133 LYS A O 1
ATOM 955 N N . GLY A 1 134 ? -3.570 15.296 -9.990 1.00 94.44 134 GLY A N 1
ATOM 956 C CA . GLY A 1 134 ? -4.690 16.129 -9.534 1.00 94.44 134 GLY A CA 1
ATOM 957 C C . GLY A 1 134 ? -6.084 15.649 -9.964 1.00 94.44 134 GLY A C 1
ATOM 958 O O . GLY A 1 134 ? -7.058 16.378 -9.774 1.00 94.44 134 GLY A O 1
ATOM 959 N N . LYS A 1 135 ? -6.209 14.450 -10.542 1.00 97.31 135 LYS A N 1
ATOM 960 C CA . LYS A 1 135 ? -7.489 13.820 -10.892 1.00 97.31 135 LYS A CA 1
ATOM 961 C C . LYS A 1 135 ? -7.803 12.660 -9.942 1.00 97.31 135 LYS A C 1
ATOM 963 O O . LYS A 1 135 ? -6.863 11.993 -9.516 1.00 97.31 135 LYS A O 1
ATOM 968 N N . PRO A 1 136 ? -9.085 12.410 -9.615 1.00 97.25 136 PRO A N 1
ATOM 969 C CA . PRO A 1 136 ? -9.491 11.254 -8.819 1.00 97.25 136 PRO A CA 1
ATOM 970 C C . PRO A 1 136 ? -9.000 9.949 -9.440 1.00 97.25 136 PRO A C 1
ATOM 972 O O . PRO A 1 136 ? -9.198 9.743 -10.640 1.00 97.25 136 PRO A O 1
ATOM 975 N N . VAL A 1 137 ? -8.397 9.085 -8.628 1.00 97.69 137 VAL A N 1
ATOM 976 C CA . VAL A 1 137 ? -8.096 7.712 -9.040 1.00 97.69 137 VAL A CA 1
ATOM 977 C C . VAL A 1 137 ? -9.376 6.890 -8.970 1.00 97.69 137 VAL A C 1
ATOM 979 O O . VAL A 1 137 ? -10.107 6.949 -7.979 1.00 97.69 137 VAL A O 1
ATOM 982 N N . VAL A 1 138 ? -9.642 6.132 -10.024 1.00 97.12 138 VAL A N 1
ATOM 983 C CA . VAL A 1 138 ? -10.734 5.167 -10.110 1.00 97.12 138 VAL A CA 1
ATOM 984 C C . VAL A 1 138 ? -10.159 3.781 -10.356 1.00 97.12 138 VAL A C 1
ATOM 986 O O . VAL A 1 138 ? -9.114 3.647 -10.990 1.00 97.12 138 VAL A O 1
ATOM 989 N N . SER A 1 139 ? -10.853 2.768 -9.847 1.00 97.00 139 SER A N 1
ATOM 990 C CA . SER A 1 139 ? -10.553 1.366 -10.111 1.00 97.00 139 SER A CA 1
ATOM 991 C C . SER A 1 139 ? -11.696 0.741 -10.894 1.00 97.00 139 SER A C 1
ATOM 993 O O . SER A 1 139 ? -12.866 0.989 -10.594 1.00 97.00 139 SER A O 1
ATOM 995 N N . SER A 1 140 ? -11.362 -0.061 -11.897 1.00 95.75 140 SER A N 1
ATOM 996 C CA . SER A 1 140 ? -12.321 -0.849 -12.658 1.00 95.75 140 SER A CA 1
ATOM 997 C C . SER A 1 140 ? -11.713 -2.208 -12.961 1.00 95.75 140 SER A C 1
ATOM 999 O O . SER A 1 140 ? -10.775 -2.301 -13.739 1.00 95.75 140 SER A O 1
ATOM 1001 N N . SER A 1 141 ? -12.266 -3.275 -12.377 1.00 93.12 141 SER A N 1
ATOM 1002 C CA . SER A 1 141 ? -11.781 -4.652 -12.589 1.00 93.12 141 SER A CA 1
ATOM 1003 C C . SER A 1 141 ? -10.278 -4.834 -12.314 1.00 93.12 141 SER A C 1
ATOM 1005 O O . SER A 1 141 ? -9.607 -5.608 -12.993 1.00 93.12 141 SER A O 1
ATOM 1007 N N . GLY A 1 142 ? -9.745 -4.119 -11.320 1.00 93.25 142 GLY A N 1
ATOM 1008 C CA . GLY A 1 142 ? -8.320 -4.149 -10.983 1.00 93.25 142 GLY A CA 1
ATOM 1009 C C . GLY A 1 142 ? -7.458 -3.138 -11.738 1.00 93.25 142 GLY A C 1
ATOM 1010 O O . GLY A 1 142 ? -6.332 -2.915 -11.304 1.00 93.25 142 GLY A O 1
ATOM 1011 N N . ASP A 1 143 ? -7.983 -2.476 -12.770 1.00 97.75 143 ASP A N 1
ATOM 1012 C CA . ASP A 1 143 ? -7.233 -1.459 -13.508 1.00 97.75 143 ASP A CA 1
ATOM 1013 C C . ASP A 1 143 ? -7.423 -0.073 -12.873 1.00 97.75 143 ASP A C 1
ATOM 1015 O O . ASP A 1 143 ? -8.558 0.384 -12.670 1.00 97.75 143 ASP A O 1
ATOM 1019 N N . LEU A 1 144 ? -6.323 0.610 -12.553 1.00 98.25 144 LEU A N 1
ATOM 1020 C CA . LEU A 1 144 ? -6.319 1.953 -11.981 1.00 98.25 144 LEU A CA 1
ATOM 1021 C C . LEU A 1 144 ? -6.142 3.009 -13.072 1.00 98.25 144 LEU A C 1
ATOM 1023 O O . LEU A 1 144 ? -5.255 2.945 -13.919 1.00 98.25 144 LEU A O 1
ATOM 1027 N N . SER A 1 145 ? -6.957 4.059 -13.013 1.00 98.00 145 SER A N 1
ATOM 1028 C CA . SER A 1 145 ? -6.810 5.207 -13.909 1.00 98.00 145 SER A CA 1
ATOM 1029 C C . SER A 1 145 ? -7.233 6.514 -13.252 1.00 98.00 145 SER A C 1
ATOM 1031 O O . SER A 1 145 ? -7.926 6.530 -12.234 1.00 98.00 145 SER A O 1
ATOM 1033 N N . ALA A 1 146 ? -6.820 7.643 -13.824 1.00 98.06 146 ALA A N 1
ATOM 1034 C CA . ALA A 1 146 ? -7.294 8.961 -13.419 1.00 98.06 146 ALA A CA 1
ATOM 1035 C C . ALA A 1 146 ? -7.365 9.905 -14.619 1.00 98.06 146 ALA A C 1
ATOM 1037 O O . ALA A 1 146 ? -6.383 10.125 -15.321 1.00 98.06 146 ALA A O 1
ATOM 1038 N N . GLY A 1 147 ? -8.540 10.491 -14.865 1.00 95.81 147 GLY A N 1
ATOM 1039 C CA . GLY A 1 147 ? -8.723 11.428 -15.980 1.00 95.81 147 GLY A CA 1
ATOM 1040 C C . GLY A 1 147 ? -8.455 10.831 -17.370 1.00 95.81 147 GLY A C 1
ATOM 1041 O O . GLY A 1 147 ? -8.140 11.587 -18.283 1.00 95.81 147 GLY A O 1
ATOM 1042 N N . GLY A 1 148 ? -8.579 9.507 -17.522 1.00 94.06 148 GLY A N 1
ATOM 1043 C CA . GLY A 1 148 ? -8.280 8.780 -18.761 1.00 94.06 148 GLY A CA 1
ATOM 1044 C C . GLY A 1 148 ? -6.824 8.329 -18.904 1.00 94.06 148 GLY A C 1
ATOM 1045 O O . GLY A 1 148 ? -6.489 7.732 -19.920 1.00 94.06 148 GLY A O 1
ATOM 1046 N N . GLU A 1 149 ? -5.967 8.599 -17.917 1.00 96.75 149 GLU A N 1
ATOM 1047 C CA . GLU A 1 149 ? -4.594 8.091 -17.881 1.00 96.75 149 GLU A CA 1
ATOM 1048 C C . GLU A 1 149 ? -4.499 6.829 -17.019 1.00 96.75 149 GLU A C 1
ATOM 1050 O O . GLU A 1 149 ? -5.025 6.806 -15.905 1.00 96.75 149 GLU A O 1
ATOM 1055 N N . GLU A 1 150 ? -3.813 5.808 -17.528 1.00 97.12 150 GLU A N 1
ATOM 1056 C CA . GLU A 1 150 ? -3.541 4.548 -16.827 1.00 97.12 150 GLU A CA 1
ATOM 1057 C C . GLU A 1 150 ? -2.498 4.739 -15.715 1.00 97.12 150 GLU A C 1
ATOM 1059 O O . GLU A 1 150 ? -1.568 5.549 -15.821 1.00 97.12 150 GLU A O 1
ATOM 1064 N N . ILE A 1 151 ? -2.655 3.986 -14.628 1.00 98.06 151 ILE A N 1
ATOM 1065 C CA . ILE A 1 151 ? -1.754 3.978 -13.478 1.00 98.06 151 ILE A CA 1
ATOM 1066 C C . ILE A 1 151 ? -1.303 2.538 -13.260 1.00 98.06 151 ILE A C 1
ATOM 1068 O O . ILE A 1 151 ? -2.143 1.678 -13.064 1.00 98.06 151 ILE A O 1
ATOM 1072 N N . GLN A 1 152 ? 0.012 2.311 -13.203 1.00 97.19 152 GLN A N 1
ATOM 1073 C CA . GLN A 1 152 ? 0.601 1.004 -12.916 1.00 97.19 152 GLN A CA 1
ATOM 1074 C C . GLN A 1 152 ? -0.016 0.377 -11.664 1.00 97.19 152 GLN A C 1
ATOM 1076 O O . GLN A 1 152 ? 0.137 0.913 -10.562 1.00 97.19 152 GLN A O 1
ATOM 1081 N N . ASP A 1 153 ? -0.666 -0.766 -11.844 1.00 97.50 153 ASP A N 1
ATOM 1082 C CA . ASP A 1 153 ? -1.476 -1.450 -10.838 1.00 97.50 153 ASP A CA 1
ATOM 1083 C C . ASP A 1 153 ? -1.160 -2.955 -10.752 1.00 97.50 153 ASP A C 1
ATOM 1085 O O . ASP A 1 153 ? -0.118 -3.427 -11.219 1.00 97.50 153 ASP A O 1
ATOM 1089 N N . TYR A 1 154 ? -2.025 -3.714 -10.076 1.00 97.44 154 TYR A N 1
ATOM 1090 C CA . TYR A 1 154 ? -1.872 -5.155 -9.920 1.00 97.44 154 TYR A CA 1
ATOM 1091 C C . TYR A 1 154 ? -1.922 -5.919 -11.251 1.00 97.44 154 TYR A C 1
ATOM 1093 O O . TYR A 1 154 ? -1.146 -6.861 -11.433 1.00 97.44 154 TYR A O 1
ATOM 1101 N N . ASN A 1 155 ? -2.813 -5.557 -12.176 1.00 97.44 155 ASN A N 1
ATOM 1102 C CA . ASN A 1 155 ? -2.971 -6.268 -13.445 1.00 97.44 155 ASN A CA 1
ATOM 1103 C C . ASN A 1 155 ? -1.748 -6.059 -14.343 1.00 97.44 155 ASN A C 1
ATOM 1105 O O . ASN A 1 155 ? -1.235 -7.030 -14.922 1.00 97.44 155 ASN A O 1
ATOM 1109 N N . ASP A 1 156 ? -1.229 -4.833 -14.384 1.00 97.12 156 ASP A N 1
ATOM 1110 C CA . ASP A 1 156 ? 0.025 -4.503 -15.060 1.00 97.12 156 ASP A CA 1
ATOM 1111 C C . ASP A 1 156 ? 1.207 -5.270 -14.464 1.00 97.12 156 ASP A C 1
ATOM 1113 O O . ASP A 1 156 ? 1.995 -5.891 -15.187 1.00 97.12 156 ASP A O 1
ATOM 1117 N N . TRP A 1 157 ? 1.339 -5.244 -13.135 1.00 96.56 157 TRP A N 1
ATOM 1118 C CA . TRP A 1 157 ? 2.411 -5.932 -12.421 1.00 96.56 157 TRP A CA 1
ATOM 1119 C C . TRP A 1 157 ? 2.364 -7.442 -12.660 1.00 96.56 157 TRP A C 1
ATOM 1121 O O . TRP A 1 157 ? 3.382 -8.035 -13.017 1.00 96.56 157 TRP A O 1
ATOM 1131 N N . ARG A 1 158 ? 1.183 -8.064 -12.558 1.00 95.81 158 ARG A N 1
ATOM 1132 C CA . ARG A 1 158 ? 0.987 -9.502 -12.796 1.00 95.81 158 ARG A CA 1
ATOM 1133 C C . ARG A 1 158 ? 1.412 -9.896 -14.210 1.00 95.81 158 ARG A C 1
ATOM 1135 O O . ARG A 1 158 ? 2.066 -10.922 -14.395 1.00 95.81 158 ARG A O 1
ATOM 1142 N N . THR A 1 159 ? 1.074 -9.073 -15.199 1.00 95.81 159 THR A N 1
ATOM 1143 C CA . THR A 1 159 ? 1.455 -9.295 -16.600 1.00 95.81 159 THR A CA 1
ATOM 1144 C C . THR A 1 159 ? 2.971 -9.203 -16.788 1.00 95.81 159 THR A C 1
ATOM 1146 O O . THR A 1 159 ? 3.575 -10.075 -17.417 1.00 95.81 159 THR A O 1
ATOM 1149 N N . GLN A 1 160 ? 3.612 -8.190 -16.200 1.00 95.62 160 GLN A N 1
ATOM 1150 C CA . GLN A 1 160 ? 5.066 -8.006 -16.263 1.00 95.62 160 GLN A CA 1
ATOM 1151 C C . GLN A 1 160 ? 5.820 -9.140 -15.563 1.00 95.62 160 GLN A C 1
ATOM 1153 O O . GLN A 1 160 ? 6.789 -9.671 -16.107 1.00 95.62 160 GLN A O 1
ATOM 1158 N N . VAL A 1 161 ? 5.349 -9.559 -14.389 1.00 93.62 161 VAL A N 1
ATOM 1159 C CA . VAL A 1 161 ? 5.889 -10.700 -13.650 1.00 93.62 161 VAL A CA 1
ATOM 1160 C C . VAL A 1 161 ? 5.805 -11.977 -14.488 1.00 93.62 161 VAL A C 1
ATOM 1162 O O . VAL A 1 161 ? 6.814 -12.665 -14.642 1.00 93.62 161 VAL A O 1
ATOM 1165 N N . ALA A 1 162 ? 4.646 -12.269 -15.087 1.00 94.00 162 ALA A N 1
ATOM 1166 C CA . ALA A 1 162 ? 4.476 -13.438 -15.949 1.00 94.00 162 ALA A CA 1
ATOM 1167 C C . ALA A 1 162 ? 5.439 -13.413 -17.149 1.00 94.00 162 ALA A C 1
ATOM 1169 O O . ALA A 1 162 ? 6.069 -14.425 -17.457 1.00 94.00 162 ALA A O 1
ATOM 1170 N N . ALA A 1 163 ? 5.623 -12.249 -17.780 1.00 95.00 163 ALA A N 1
ATOM 1171 C CA . ALA A 1 163 ? 6.585 -12.084 -18.866 1.00 95.00 163 ALA A CA 1
ATOM 1172 C C . ALA A 1 163 ? 8.035 -12.310 -18.397 1.00 95.00 163 ALA A C 1
ATOM 1174 O O . ALA A 1 163 ? 8.812 -12.969 -19.090 1.00 95.00 163 ALA A O 1
ATOM 1175 N N . CYS A 1 164 ? 8.409 -11.803 -17.219 1.00 93.19 164 CYS A N 1
ATOM 1176 C CA . CYS A 1 164 ? 9.736 -12.019 -16.643 1.00 93.19 164 CYS A CA 1
ATOM 1177 C C . CYS A 1 164 ? 10.015 -13.494 -16.355 1.00 93.19 164 CYS A C 1
ATOM 1179 O O . CYS A 1 164 ? 11.080 -13.992 -16.715 1.00 93.19 164 CYS A O 1
ATOM 1181 N N . VAL A 1 165 ? 9.050 -14.209 -15.772 1.00 90.62 165 VAL A N 1
ATOM 1182 C CA . VAL A 1 165 ? 9.163 -15.652 -15.509 1.00 90.62 165 VAL A CA 1
ATOM 1183 C C . VAL A 1 165 ? 9.243 -16.452 -16.814 1.00 90.62 165 VAL A C 1
ATOM 1185 O O . VAL A 1 165 ? 10.004 -17.411 -16.898 1.00 90.62 165 VAL A O 1
ATOM 1188 N N . ALA A 1 166 ? 8.528 -16.029 -17.860 1.00 92.94 166 ALA A N 1
ATOM 1189 C CA . ALA A 1 166 ? 8.598 -16.639 -19.189 1.00 92.94 166 ALA A CA 1
ATOM 1190 C C . ALA A 1 166 ? 9.898 -16.319 -19.961 1.00 92.94 166 ALA A C 1
ATOM 1192 O O . ALA A 1 166 ? 10.086 -16.810 -21.074 1.00 92.94 166 ALA A O 1
ATOM 1193 N N . GLY A 1 167 ? 10.786 -15.482 -19.413 1.00 92.00 167 GLY A N 1
ATOM 1194 C CA . GLY A 1 167 ? 12.022 -15.053 -20.075 1.00 92.00 167 GLY A CA 1
ATOM 1195 C C . GLY A 1 167 ? 11.812 -14.088 -21.248 1.00 92.00 167 GLY A C 1
ATOM 1196 O O . GLY A 1 167 ? 12.757 -13.805 -21.982 1.00 92.00 167 GLY A O 1
ATOM 1197 N N . SER A 1 168 ? 10.592 -13.576 -21.436 1.00 92.69 168 SER A N 1
ATOM 1198 C CA . SER A 1 168 ? 10.234 -12.618 -22.490 1.00 92.69 168 SER A CA 1
ATOM 1199 C C . SER A 1 168 ? 10.055 -11.186 -21.975 1.00 92.69 168 SER A C 1
ATOM 1201 O O . SER A 1 168 ? 9.815 -10.274 -22.764 1.00 92.69 168 SER A O 1
ATOM 1203 N N . GLY A 1 169 ? 10.104 -10.989 -20.657 1.00 88.44 169 GLY A N 1
ATOM 1204 C CA . GLY A 1 169 ? 9.890 -9.707 -19.994 1.00 88.44 169 GLY A CA 1
ATOM 1205 C C . GLY A 1 169 ? 11.098 -8.775 -20.057 1.00 88.44 169 GLY A C 1
ATOM 1206 O O . GLY A 1 169 ? 12.246 -9.198 -20.178 1.00 88.44 169 GLY A O 1
ATOM 1207 N N . SER A 1 170 ? 10.829 -7.479 -19.925 1.00 89.06 170 SER A N 1
ATOM 1208 C CA . SER A 1 170 ? 11.835 -6.422 -19.789 1.00 89.06 170 SER A CA 1
ATOM 1209 C C . SER A 1 170 ? 11.714 -5.744 -18.426 1.00 89.06 170 SER A C 1
ATOM 1211 O O . SER A 1 170 ? 10.612 -5.623 -17.905 1.00 89.06 170 SER A O 1
ATOM 1213 N N . GLY A 1 171 ? 12.825 -5.253 -17.867 1.00 87.44 171 GLY A N 1
ATOM 1214 C CA . GLY A 1 171 ? 12.817 -4.559 -16.568 1.00 87.44 171 GLY A CA 1
ATOM 1215 C C . GLY A 1 171 ? 12.795 -5.483 -15.341 1.00 87.44 171 GLY A C 1
ATOM 1216 O O . GLY A 1 171 ? 12.705 -4.997 -14.214 1.00 87.44 171 GLY A O 1
ATOM 1217 N N . CYS A 1 172 ? 12.924 -6.794 -15.555 1.00 93.88 172 CYS A N 1
ATOM 1218 C CA . CYS A 1 172 ? 13.002 -7.808 -14.507 1.00 93.88 172 CYS A CA 1
ATOM 1219 C C . CYS A 1 172 ? 14.242 -7.593 -13.631 1.00 93.88 172 CYS A C 1
ATOM 1221 O O . CYS A 1 172 ? 15.363 -7.522 -14.142 1.00 93.88 172 CYS A O 1
ATOM 1223 N N . GLN A 1 173 ? 14.062 -7.522 -12.314 1.00 94.62 173 GLN A N 1
ATOM 1224 C CA . GLN A 1 173 ? 15.188 -7.432 -11.389 1.00 94.62 173 GLN A CA 1
ATOM 1225 C C . GLN A 1 173 ? 15.917 -8.775 -11.299 1.00 94.62 173 GLN A C 1
ATOM 1227 O O . GLN A 1 173 ? 15.322 -9.788 -10.940 1.00 94.62 173 GLN A O 1
ATOM 1232 N N . SER A 1 174 ? 17.222 -8.787 -11.580 1.00 90.19 174 SER A N 1
ATOM 1233 C CA . SER A 1 174 ? 18.027 -10.019 -11.600 1.00 90.19 174 SER A CA 1
ATOM 1234 C C . SER A 1 174 ? 18.165 -10.689 -10.231 1.00 90.19 174 SER A C 1
ATOM 1236 O O . SER A 1 174 ? 18.369 -11.894 -10.156 1.00 90.19 174 SER A O 1
ATOM 1238 N N . ASN A 1 175 ? 18.080 -9.910 -9.151 1.00 90.38 175 ASN A N 1
ATOM 1239 C CA . ASN A 1 175 ? 18.025 -10.385 -7.767 1.00 90.38 175 ASN A CA 1
ATOM 1240 C C . ASN A 1 175 ? 16.617 -10.239 -7.161 1.00 90.38 175 ASN A C 1
ATOM 1242 O O . ASN A 1 175 ? 16.480 -10.255 -5.939 1.00 90.38 175 ASN A O 1
ATOM 1246 N N . GLY A 1 176 ? 15.598 -10.017 -7.995 1.00 89.56 176 GLY A N 1
ATOM 1247 C CA . GLY A 1 176 ? 14.223 -9.843 -7.551 1.00 89.56 176 GLY A CA 1
ATOM 1248 C C . GLY A 1 176 ? 13.607 -11.153 -7.077 1.00 89.56 176 GLY A C 1
ATOM 1249 O O . GLY A 1 176 ? 13.869 -12.217 -7.634 1.00 89.56 176 GLY A O 1
ATOM 1250 N N . VAL A 1 177 ? 12.764 -11.058 -6.055 1.00 90.31 177 VAL A N 1
ATOM 1251 C CA . VAL A 1 177 ? 11.965 -12.166 -5.528 1.00 90.31 177 VAL A CA 1
ATOM 1252 C C . VAL A 1 177 ? 10.502 -11.953 -5.911 1.00 90.31 177 VAL A C 1
ATOM 1254 O O . VAL A 1 177 ? 10.017 -10.821 -5.978 1.00 90.31 177 VAL A O 1
ATOM 1257 N N . PHE A 1 178 ? 9.806 -13.050 -6.198 1.00 85.62 178 PHE A N 1
ATOM 1258 C CA . PHE A 1 178 ? 8.397 -13.045 -6.583 1.00 85.62 178 PHE A CA 1
ATOM 1259 C C . PHE A 1 178 ? 7.501 -12.496 -5.461 1.00 85.62 178 PHE A C 1
ATOM 1261 O O . PHE A 1 178 ? 7.798 -12.686 -4.282 1.00 85.62 178 PHE A O 1
ATOM 1268 N N . GLU A 1 179 ? 6.406 -11.824 -5.833 1.00 86.94 179 GLU A N 1
ATOM 1269 C CA . GLU A 1 179 ? 5.328 -11.401 -4.919 1.00 86.94 179 GLU A CA 1
ATOM 1270 C C . GLU A 1 179 ? 5.738 -10.545 -3.711 1.00 86.94 179 GLU A C 1
ATOM 1272 O O . GLU A 1 179 ? 4.968 -10.367 -2.768 1.00 86.94 179 GLU A O 1
ATOM 1277 N N . ARG A 1 180 ? 6.907 -9.901 -3.738 1.00 91.81 180 ARG A N 1
ATOM 1278 C CA . ARG A 1 180 ? 7.350 -9.026 -2.645 1.00 91.81 180 ARG A CA 1
ATOM 1279 C C . ARG A 1 180 ? 6.395 -7.848 -2.454 1.00 91.81 180 ARG A C 1
ATOM 1281 O O . ARG A 1 180 ? 6.246 -7.377 -1.329 1.00 91.81 180 ARG A O 1
ATOM 1288 N N . ARG A 1 181 ? 5.726 -7.375 -3.511 1.00 93.88 181 ARG A N 1
ATOM 1289 C CA . ARG A 1 181 ? 4.706 -6.305 -3.454 1.00 93.88 181 ARG A CA 1
ATOM 1290 C C . ARG A 1 181 ? 3.322 -6.748 -2.984 1.00 93.88 181 ARG A C 1
ATOM 1292 O O . ARG A 1 181 ? 2.488 -5.874 -2.757 1.00 93.88 181 ARG A O 1
ATOM 1299 N N . MET A 1 182 ? 3.089 -8.042 -2.779 1.00 92.69 182 MET A N 1
ATOM 1300 C CA . MET A 1 182 ? 1.865 -8.557 -2.170 1.00 92.69 182 MET A CA 1
ATOM 1301 C C . MET A 1 182 ? 2.007 -8.572 -0.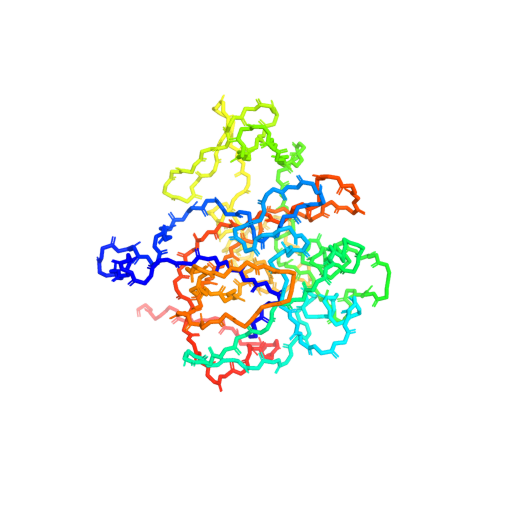646 1.00 92.69 182 MET A C 1
ATOM 1303 O O . MET A 1 182 ? 2.841 -9.278 -0.084 1.00 92.69 182 MET A O 1
ATOM 1307 N N . LEU A 1 183 ? 1.198 -7.771 0.044 1.00 91.38 183 LEU A N 1
ATOM 1308 C CA . LEU A 1 183 ? 1.160 -7.719 1.502 1.00 91.38 183 LEU A CA 1
ATOM 1309 C C . LEU A 1 183 ? -0.079 -8.423 2.035 1.00 91.38 183 LEU A C 1
ATOM 1311 O O . LEU A 1 183 ? -1.203 -8.033 1.727 1.00 91.38 183 LEU A O 1
ATOM 1315 N N . LYS A 1 184 ? 0.135 -9.391 2.925 1.00 90.06 184 LYS A N 1
ATOM 1316 C CA . LYS A 1 184 ? -0.913 -9.914 3.800 1.00 90.06 184 LYS A CA 1
ATOM 1317 C C . LYS A 1 184 ? -1.143 -8.927 4.939 1.00 90.06 184 LYS A C 1
ATOM 1319 O O . LYS A 1 184 ? -0.230 -8.661 5.722 1.00 90.06 184 LYS A O 1
ATOM 1324 N N . ILE A 1 185 ? -2.346 -8.379 5.026 1.00 89.75 185 ILE A N 1
ATOM 1325 C CA . ILE A 1 185 ? -2.719 -7.315 5.963 1.00 89.75 185 ILE A CA 1
ATOM 1326 C C . ILE A 1 185 ? -3.907 -7.773 6.795 1.00 89.75 185 ILE A C 1
ATOM 1328 O O . ILE A 1 185 ? -4.821 -8.424 6.292 1.00 89.75 185 ILE A O 1
ATOM 1332 N N . VAL A 1 186 ? -3.896 -7.427 8.080 1.00 90.25 186 VAL A N 1
ATOM 1333 C CA . VAL A 1 186 ? -5.006 -7.727 8.986 1.00 90.25 186 VAL A CA 1
ATOM 1334 C C . VAL A 1 186 ? -6.229 -6.903 8.602 1.00 90.25 186 VAL A C 1
ATOM 1336 O O . VAL A 1 186 ? -6.157 -5.676 8.533 1.00 90.25 186 VAL A O 1
ATOM 1339 N N . VAL A 1 187 ? -7.370 -7.564 8.443 1.00 91.44 187 VAL A N 1
ATOM 1340 C CA . VAL A 1 187 ? -8.679 -6.912 8.394 1.00 91.44 187 VAL A CA 1
ATOM 1341 C C . VAL A 1 187 ? -9.283 -7.002 9.789 1.00 91.44 187 VAL A C 1
ATOM 1343 O O . VAL A 1 187 ? -9.523 -8.094 10.302 1.00 91.44 187 VAL A O 1
ATOM 1346 N N . GLY A 1 188 ? -9.473 -5.861 10.446 1.00 90.62 188 GLY A N 1
ATOM 1347 C CA . GLY A 1 188 ? -9.933 -5.780 11.830 1.00 90.62 188 GLY A CA 1
ATOM 1348 C C . GLY A 1 188 ? -11.322 -5.164 11.971 1.00 90.62 188 GLY A C 1
ATOM 1349 O O . GLY A 1 188 ? -11.736 -4.336 11.160 1.00 90.62 188 GLY A O 1
ATOM 1350 N N . ASN A 1 189 ? -12.031 -5.518 13.044 1.00 89.88 189 ASN A N 1
ATOM 1351 C CA . ASN A 1 189 ? -13.293 -4.878 13.404 1.00 89.88 189 ASN A CA 1
ATOM 1352 C C . ASN A 1 189 ? -13.039 -3.589 14.197 1.00 89.88 189 ASN A C 1
ATOM 1354 O O . ASN A 1 189 ? -12.808 -3.611 15.410 1.00 89.88 189 ASN A O 1
ATOM 1358 N N . CYS A 1 190 ? -13.123 -2.455 13.510 1.00 87.75 190 CYS A N 1
ATOM 1359 C CA . CYS A 1 190 ? -12.884 -1.136 14.095 1.00 87.75 190 CYS A CA 1
ATOM 1360 C C . CYS A 1 190 ? -14.128 -0.496 14.735 1.00 87.75 190 CYS A C 1
ATOM 1362 O O . CYS A 1 190 ? -14.059 0.635 15.219 1.00 87.75 190 CYS A O 1
ATOM 1364 N N . THR A 1 191 ? -15.270 -1.188 14.756 1.00 86.00 191 THR A N 1
ATOM 1365 C CA . THR A 1 191 ? -16.537 -0.627 15.246 1.00 86.00 191 THR A CA 1
ATOM 1366 C C . THR A 1 191 ? -16.422 -0.201 16.708 1.00 86.00 191 THR A C 1
ATOM 1368 O O . THR A 1 191 ? -16.084 -0.998 17.585 1.00 86.00 191 THR A O 1
ATOM 1371 N N . GLY A 1 192 ? -16.698 1.078 16.981 1.00 80.94 192 GLY A N 1
ATOM 1372 C CA . GLY A 1 192 ? -16.621 1.650 18.329 1.00 80.94 192 GLY A CA 1
ATOM 1373 C C . GLY A 1 192 ? -15.199 1.773 18.897 1.00 80.94 192 GLY A C 1
ATOM 1374 O O . GLY A 1 192 ? -15.046 2.020 20.092 1.00 80.94 192 GLY A O 1
ATOM 1375 N N . LYS A 1 193 ? -14.154 1.595 18.078 1.00 80.44 193 LYS A N 1
ATOM 1376 C CA . LYS A 1 193 ? -12.745 1.681 18.488 1.00 80.44 193 LYS A CA 1
ATOM 1377 C C . LYS A 1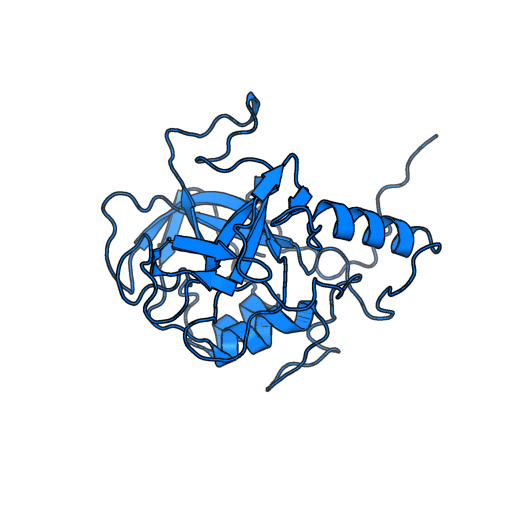 19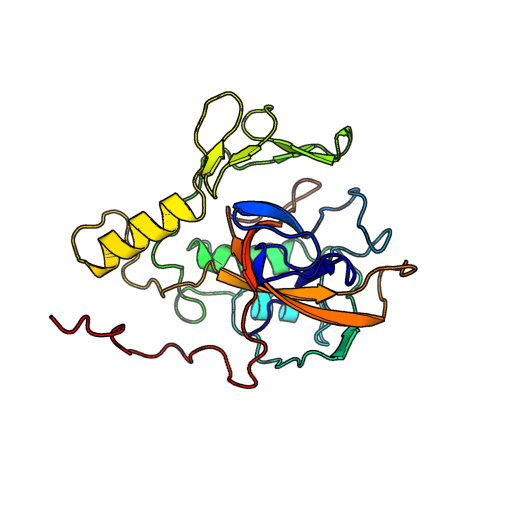3 ? -12.188 3.059 18.148 1.00 80.44 193 LYS A C 1
ATOM 1379 O O . LYS A 1 193 ? -12.290 3.491 17.006 1.00 80.44 193 LYS A O 1
ATOM 1384 N N . GLN A 1 194 ? -11.618 3.750 19.134 1.00 71.81 194 GLN A N 1
ATOM 1385 C CA . GLN A 1 194 ? -11.010 5.074 18.973 1.00 71.81 194 GLN A CA 1
ATOM 1386 C C . GLN A 1 194 ? -9.767 5.178 19.867 1.00 71.81 194 GLN A C 1
ATOM 1388 O O . GLN A 1 194 ? -9.868 4.992 21.080 1.00 71.81 194 GLN A O 1
ATOM 1393 N N . GLY A 1 195 ? -8.606 5.480 19.284 1.00 67.31 195 GLY A N 1
ATOM 1394 C CA . GLY A 1 195 ? -7.350 5.686 20.007 1.00 67.31 195 GLY A CA 1
ATOM 1395 C C . GLY A 1 195 ? -6.096 5.257 19.235 1.00 67.31 195 GLY A C 1
ATOM 1396 O O . GLY A 1 195 ? -6.123 4.363 18.390 1.00 67.31 195 GLY A O 1
ATOM 1397 N N . GLY A 1 196 ? -4.959 5.884 19.567 1.00 65.62 196 GLY A N 1
ATOM 1398 C CA . GLY A 1 196 ? -3.647 5.576 18.974 1.00 65.62 196 GLY A CA 1
ATOM 1399 C C . GLY A 1 196 ? -3.166 4.143 19.240 1.00 65.62 196 GLY A C 1
ATOM 1400 O O . GLY A 1 196 ? -2.603 3.507 18.354 1.00 65.62 196 GLY A O 1
ATOM 1401 N N . SER A 1 197 ? -3.444 3.611 20.435 1.00 78.50 197 SER A N 1
ATOM 1402 C CA . SER A 1 197 ? -3.222 2.204 20.780 1.00 78.50 197 SER A CA 1
ATOM 1403 C C . SER A 1 197 ? -4.536 1.582 21.230 1.00 78.50 197 SER A C 1
ATOM 1405 O O . SER A 1 197 ? -5.140 2.017 22.210 1.00 78.50 197 SER A O 1
ATOM 1407 N N . THR A 1 198 ? -5.041 0.617 20.476 1.00 81.06 198 THR A N 1
ATOM 1408 C CA . THR A 1 198 ? -6.322 -0.039 20.736 1.00 81.06 198 THR A CA 1
ATOM 1409 C C . THR A 1 198 ? -6.242 -1.501 20.325 1.00 81.06 198 THR A C 1
ATOM 1411 O O . THR A 1 198 ? -5.588 -1.845 19.345 1.00 81.06 198 THR A O 1
ATOM 1414 N N . SER A 1 199 ? -6.921 -2.353 21.091 1.00 85.62 199 SER A N 1
ATOM 1415 C CA . SER A 1 199 ? -7.065 -3.770 20.777 1.00 85.62 199 SER A CA 1
ATOM 1416 C C . SER A 1 199 ? -8.213 -3.970 19.786 1.00 85.62 199 SER A C 1
ATOM 1418 O O . SER A 1 199 ? -9.371 -3.617 20.074 1.00 85.62 199 SER A O 1
ATOM 1420 N N . ILE A 1 200 ? -7.875 -4.503 18.613 1.00 86.44 200 ILE A N 1
ATOM 1421 C CA . ILE A 1 200 ? -8.777 -4.714 17.483 1.00 86.44 200 ILE A CA 1
ATOM 1422 C C . ILE A 1 200 ? -8.959 -6.220 17.243 1.00 86.44 200 ILE A C 1
ATOM 1424 O O . ILE A 1 200 ? -7.963 -6.911 17.015 1.00 86.44 200 ILE A O 1
ATOM 1428 N N . PRO A 1 201 ? -10.205 -6.726 17.252 1.00 88.31 201 PRO A N 1
ATOM 1429 C CA . PRO A 1 201 ? -10.498 -8.099 16.846 1.00 88.31 201 PRO A CA 1
ATOM 1430 C C . PRO A 1 201 ? -10.186 -8.327 15.366 1.00 88.31 201 PRO A C 1
ATOM 1432 O O . PRO A 1 201 ? -10.610 -7.532 14.522 1.00 88.31 201 PRO A O 1
ATOM 1435 N N . VAL A 1 202 ? -9.483 -9.415 15.048 1.00 89.31 202 VAL A N 1
ATOM 1436 C CA . VAL A 1 202 ? -9.178 -9.824 13.669 1.00 89.31 202 VAL A CA 1
ATOM 1437 C C . VAL A 1 202 ? -10.406 -10.477 13.036 1.00 89.31 202 VAL A C 1
ATOM 1439 O O . VAL A 1 202 ? -10.893 -11.493 13.528 1.00 89.31 202 VAL A O 1
ATOM 1442 N N . LEU A 1 203 ? -10.885 -9.903 11.931 1.00 89.69 203 LEU A N 1
ATOM 1443 C CA . LEU A 1 203 ? -11.921 -10.486 11.074 1.00 89.69 203 LEU A CA 1
ATOM 1444 C C . LEU A 1 203 ? -11.326 -11.483 10.076 1.00 89.69 203 LEU A C 1
ATOM 1446 O O . LEU A 1 203 ? -11.923 -12.524 9.830 1.00 89.69 203 LEU A O 1
ATOM 1450 N N . GLY A 1 204 ? -10.139 -11.180 9.553 1.00 90.12 204 GLY A N 1
ATOM 1451 C CA . GLY A 1 204 ? -9.401 -12.045 8.640 1.00 90.12 204 GLY A CA 1
ATOM 1452 C C . GLY A 1 204 ? -8.176 -11.348 8.056 1.00 90.12 204 GLY A C 1
ATOM 1453 O O . GLY A 1 204 ? -7.650 -10.400 8.650 1.00 90.12 204 GLY A O 1
ATOM 1454 N N . PHE A 1 205 ? -7.711 -11.816 6.899 1.00 90.94 205 PHE A N 1
ATOM 1455 C CA . PHE A 1 205 ? -6.517 -11.292 6.238 1.00 90.94 205 PHE A CA 1
ATOM 1456 C C . PHE A 1 205 ? -6.797 -10.983 4.769 1.00 90.94 205 PHE A C 1
ATOM 1458 O O . PHE A 1 205 ? -7.296 -11.827 4.034 1.00 90.94 205 PHE A O 1
ATOM 1465 N N . GLY A 1 206 ? -6.441 -9.780 4.328 1.00 92.44 206 GLY A N 1
ATOM 1466 C CA . GLY A 1 206 ? -6.530 -9.371 2.928 1.00 92.44 206 GLY A CA 1
ATOM 1467 C C . GLY A 1 206 ? -5.151 -9.310 2.280 1.00 92.44 206 GLY A C 1
ATOM 1468 O O . GLY A 1 206 ? -4.182 -8.880 2.910 1.00 92.44 206 GLY A O 1
ATOM 1469 N N . CYS A 1 207 ? -5.070 -9.734 1.024 1.00 93.81 207 CYS A N 1
ATOM 1470 C CA . CYS A 1 207 ? -3.880 -9.663 0.186 1.00 93.81 207 CYS A CA 1
ATOM 1471 C C . CYS A 1 207 ? -3.955 -8.374 -0.628 1.00 93.81 207 CYS A C 1
ATOM 1473 O O . CYS A 1 207 ? -4.812 -8.234 -1.502 1.00 93.81 207 CYS A O 1
ATOM 1475 N N . TYR A 1 208 ? -3.063 -7.431 -0.330 1.00 96.50 208 TYR A N 1
ATOM 1476 C CA . TYR A 1 208 ? -3.017 -6.120 -0.969 1.00 96.50 208 TYR A CA 1
ATOM 1477 C C . TYR A 1 208 ? -1.739 -5.954 -1.778 1.00 96.50 208 TYR A C 1
ATOM 1479 O O . TYR A 1 208 ? -0.635 -6.095 -1.252 1.00 96.50 208 TYR A O 1
ATOM 1487 N N . PHE A 1 209 ? -1.883 -5.577 -3.040 1.00 97.06 209 PHE A N 1
ATOM 1488 C CA . PHE A 1 209 ? -0.767 -5.183 -3.883 1.00 97.06 209 PHE A CA 1
ATOM 1489 C C . PHE A 1 209 ? -0.343 -3.744 -3.573 1.00 97.06 209 PHE A C 1
ATOM 1491 O O . PHE A 1 209 ? -1.150 -2.821 -3.659 1.00 97.06 209 PHE A O 1
ATOM 1498 N N . VAL A 1 210 ? 0.923 -3.520 -3.224 1.00 97.25 210 VAL A N 1
ATOM 1499 C CA . VAL A 1 210 ? 1.457 -2.172 -2.976 1.00 97.25 210 VAL A CA 1
ATOM 1500 C C . VAL A 1 210 ? 1.729 -1.478 -4.305 1.00 97.25 210 VAL A C 1
ATOM 1502 O O . VAL A 1 210 ? 2.608 -1.891 -5.065 1.00 97.25 210 VAL A O 1
ATOM 1505 N N . VAL A 1 211 ? 1.012 -0.385 -4.565 1.00 96.94 211 VAL A N 1
ATOM 1506 C CA . VAL A 1 211 ? 0.961 0.260 -5.889 1.00 96.94 211 VAL A CA 1
ATOM 1507 C C . VAL A 1 211 ? 2.203 1.109 -6.185 1.00 96.94 211 VAL A C 1
ATOM 1509 O O . VAL A 1 211 ? 2.655 1.190 -7.325 1.00 96.94 211 VAL A O 1
ATOM 1512 N N . GLN A 1 212 ? 2.803 1.720 -5.162 1.00 96.62 212 GLN A N 1
ATOM 1513 C CA . GLN A 1 212 ? 3.939 2.631 -5.331 1.00 96.62 212 GLN A CA 1
ATOM 1514 C C . GLN A 1 212 ? 4.833 2.689 -4.083 1.00 96.62 212 GLN A C 1
ATOM 1516 O O . GLN A 1 212 ? 4.375 2.326 -2.992 1.00 96.62 212 GLN A O 1
ATOM 1521 N N . PRO A 1 213 ? 6.078 3.191 -4.205 1.00 95.44 213 PRO A N 1
ATOM 1522 C CA . PRO A 1 213 ? 6.910 3.494 -3.051 1.00 95.44 213 PRO A CA 1
ATOM 1523 C C . PRO A 1 213 ? 6.223 4.487 -2.110 1.00 95.44 213 PRO A C 1
ATOM 1525 O O . PRO A 1 213 ? 5.538 5.421 -2.536 1.00 95.44 213 PRO A O 1
ATOM 1528 N N . MET A 1 214 ? 6.462 4.324 -0.815 1.00 91.31 214 MET A N 1
ATOM 1529 C CA . MET A 1 214 ? 6.042 5.288 0.192 1.00 91.31 214 MET A CA 1
ATOM 1530 C C . MET A 1 214 ? 6.973 6.501 0.158 1.00 91.31 214 MET A C 1
ATOM 1532 O O . MET A 1 214 ? 8.202 6.361 0.136 1.00 91.31 214 MET A O 1
ATOM 1536 N N . SER A 1 215 ? 6.399 7.704 0.201 1.00 83.81 215 SER A N 1
ATOM 1537 C CA . SER A 1 215 ? 7.200 8.920 0.321 1.00 83.81 215 SER A CA 1
ATOM 1538 C C . SER A 1 215 ? 7.883 8.988 1.697 1.00 83.81 215 SER A C 1
ATOM 1540 O O 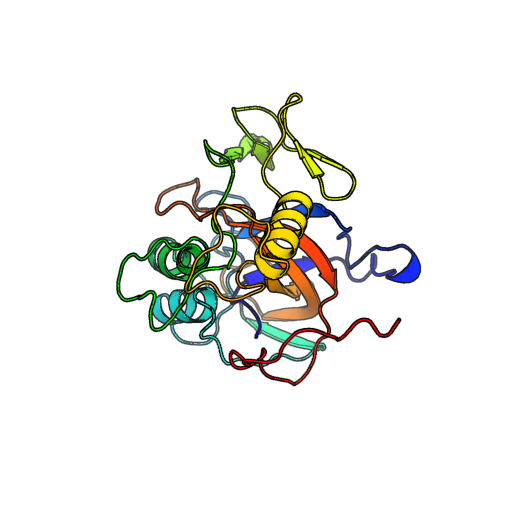. SER A 1 215 ? 7.317 8.612 2.725 1.00 83.81 215 SER A O 1
ATOM 1542 N N . GLY A 1 216 ? 9.127 9.468 1.729 1.00 61.56 216 GLY A N 1
ATOM 1543 C CA . GLY A 1 216 ? 9.919 9.554 2.960 1.00 61.56 216 GLY A CA 1
ATOM 1544 C C . GLY A 1 216 ? 9.571 10.731 3.881 1.00 61.56 216 GLY A C 1
ATOM 1545 O O . GLY A 1 216 ? 10.312 10.966 4.834 1.00 61.56 216 GLY A O 1
ATOM 1546 N N . GLY A 1 217 ? 8.505 11.507 3.625 1.00 61.16 217 GLY A N 1
ATOM 1547 C CA . GLY A 1 217 ? 8.266 12.750 4.366 1.00 61.16 217 GLY A CA 1
ATOM 1548 C C . GLY A 1 217 ? 6.826 13.276 4.409 1.00 61.16 217 GLY A C 1
ATOM 1549 O O . GLY A 1 217 ? 6.040 13.114 3.483 1.00 61.16 217 GLY A O 1
ATOM 1550 N N . GLY A 1 218 ? 6.526 13.994 5.498 1.00 62.97 218 GLY A N 1
ATOM 1551 C CA . GLY A 1 218 ? 5.406 14.938 5.601 1.00 62.97 218 GLY A CA 1
ATOM 1552 C C . GLY A 1 218 ? 3.991 14.341 5.620 1.00 62.97 218 GLY A C 1
ATOM 1553 O O . GLY A 1 218 ? 3.744 13.267 6.167 1.00 62.97 218 GLY A O 1
ATOM 1554 N N . THR A 1 219 ? 3.051 15.099 5.048 1.00 64.19 219 THR A N 1
ATOM 1555 C CA . THR A 1 219 ? 1.603 14.816 4.967 1.00 64.19 219 THR A CA 1
ATOM 1556 C C . THR A 1 219 ? 1.220 13.894 3.802 1.00 64.19 219 THR A C 1
ATOM 1558 O O . THR A 1 219 ? 0.046 13.604 3.610 1.00 64.19 219 THR A O 1
ATOM 1561 N N . GLN A 1 220 ? 2.199 13.414 3.025 1.00 77.12 220 GLN A N 1
ATOM 1562 C CA . GLN A 1 220 ? 1.998 12.524 1.869 1.00 77.12 220 GLN A CA 1
ATOM 1563 C C . GLN A 1 220 ? 2.622 11.131 2.090 1.00 77.12 220 GLN A C 1
ATOM 1565 O O . GLN A 1 220 ? 2.967 10.408 1.154 1.00 77.12 220 GLN A O 1
ATOM 1570 N N . ALA A 1 221 ? 2.827 10.761 3.355 1.00 82.50 221 ALA A N 1
ATOM 1571 C CA . ALA A 1 221 ? 3.422 9.497 3.779 1.00 82.50 221 ALA A CA 1
ATOM 1572 C C . ALA A 1 221 ? 2.393 8.346 3.818 1.00 82.50 221 ALA A C 1
ATOM 1574 O O . ALA A 1 221 ? 2.378 7.561 4.772 1.00 82.50 221 ALA A O 1
ATOM 1575 N N . GLN A 1 222 ? 1.493 8.279 2.830 1.00 89.31 222 GLN A N 1
ATOM 1576 C CA . GLN A 1 222 ? 0.521 7.197 2.713 1.00 89.31 222 GLN A CA 1
ATOM 1577 C C . GLN A 1 222 ? 1.136 5.955 2.065 1.00 89.31 222 GLN A C 1
ATOM 1579 O O . GLN A 1 222 ? 2.057 6.040 1.250 1.00 89.31 222 GLN A O 1
ATOM 1584 N N . ILE A 1 223 ? 0.575 4.795 2.401 1.00 92.75 223 ILE A N 1
ATOM 1585 C CA . ILE A 1 223 ? 0.768 3.558 1.642 1.00 92.75 223 ILE A CA 1
ATOM 1586 C C . ILE A 1 223 ? -0.532 3.280 0.894 1.00 92.75 223 ILE A C 1
ATOM 1588 O O . ILE A 1 223 ? -1.582 3.133 1.520 1.00 92.75 223 ILE A O 1
ATOM 1592 N N . PHE A 1 224 ? -0.450 3.196 -0.431 1.00 95.19 224 PHE A N 1
ATOM 1593 C CA . PHE A 1 224 ? -1.564 2.798 -1.286 1.00 95.19 224 PHE A CA 1
ATOM 1594 C C . PHE A 1 224 ? -1.457 1.309 -1.604 1.00 95.19 224 PHE A C 1
ATOM 1596 O O . PHE A 1 224 ? -0.442 0.855 -2.140 1.00 95.19 224 PHE A O 1
ATOM 1603 N N . GLY A 1 225 ? -2.501 0.565 -1.257 1.00 96.56 225 GLY A N 1
ATOM 1604 C CA . GLY A 1 225 ? -2.643 -0.849 -1.563 1.00 96.56 225 GLY A CA 1
ATOM 1605 C C . GLY A 1 225 ? -3.886 -1.099 -2.393 1.00 96.56 225 GLY A C 1
ATOM 1606 O O . GLY A 1 225 ? -4.904 -0.451 -2.183 1.00 96.56 225 GLY A O 1
ATOM 1607 N N . GLN A 1 226 ? -3.817 -2.049 -3.308 1.00 97.12 226 GLN A N 1
ATOM 1608 C CA . GLN A 1 226 ? -4.959 -2.515 -4.074 1.00 97.12 226 GLN A CA 1
ATOM 1609 C C . GLN A 1 226 ? -5.391 -3.881 -3.547 1.00 97.12 226 GLN A C 1
ATOM 1611 O O . GLN A 1 226 ? -4.559 -4.783 -3.473 1.00 97.12 226 GLN A O 1
ATOM 1616 N N . PHE A 1 227 ? -6.651 -4.040 -3.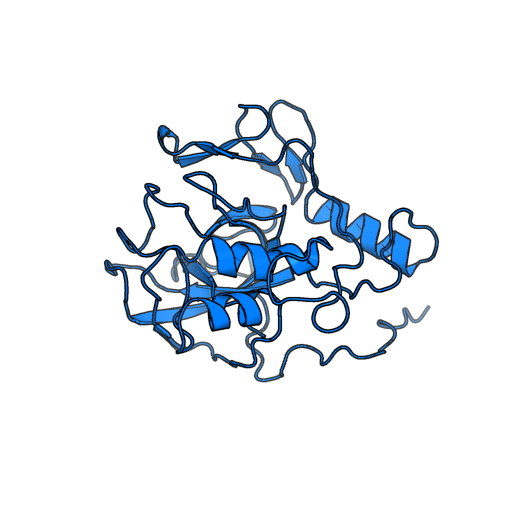143 1.00 97.25 227 PHE A N 1
ATOM 1617 C CA . PHE A 1 227 ? -7.147 -5.335 -2.677 1.00 97.25 227 PHE A CA 1
ATOM 1618 C C . PHE A 1 227 ? -7.169 -6.340 -3.829 1.00 97.25 227 PHE A C 1
ATOM 1620 O O . PHE A 1 227 ? -7.666 -6.038 -4.912 1.00 97.25 227 PHE A O 1
ATOM 1627 N N . VAL A 1 228 ? -6.644 -7.540 -3.592 1.00 96.19 228 VAL A N 1
ATOM 1628 C CA . VAL A 1 228 ? -6.595 -8.608 -4.596 1.00 96.19 228 VAL A CA 1
ATOM 1629 C C . VAL A 1 228 ? -7.522 -9.756 -4.202 1.00 96.19 228 VAL A C 1
ATOM 1631 O O . VAL A 1 228 ? -8.391 -10.142 -4.974 1.00 96.19 228 VAL A O 1
ATOM 1634 N N . HIS A 1 229 ? -7.353 -10.317 -3.009 1.00 93.44 229 HIS A N 1
ATOM 1635 C CA . HIS A 1 229 ? -8.173 -11.426 -2.517 1.00 93.44 229 HIS A CA 1
ATOM 1636 C C . HIS A 1 229 ? -8.033 -11.570 -0.998 1.00 93.44 229 HIS A C 1
ATOM 1638 O O . HIS A 1 229 ? -7.158 -10.958 -0.382 1.00 93.44 229 HIS A O 1
ATOM 1644 N N . GLU A 1 230 ? -8.886 -12.384 -0.382 1.00 91.25 230 GLU A N 1
ATOM 1645 C CA . GLU A 1 230 ? -8.658 -12.873 0.979 1.00 91.25 230 GLU A CA 1
ATOM 1646 C C . GLU A 1 230 ? -7.418 -13.777 0.998 1.00 91.25 230 GLU A C 1
ATOM 1648 O O . GLU A 1 230 ? -7.350 -14.742 0.243 1.00 91.25 230 GLU A O 1
ATOM 1653 N N . CYS A 1 231 ? -6.433 -13.474 1.847 1.00 84.56 231 CYS A N 1
ATOM 1654 C CA . CYS A 1 231 ? -5.316 -14.392 2.048 1.00 84.56 231 CYS A CA 1
ATOM 1655 C C . CYS A 1 231 ? -5.735 -15.491 3.026 1.00 84.56 231 CYS A C 1
ATOM 1657 O O . CYS A 1 231 ? -6.261 -15.185 4.100 1.00 84.56 231 CYS A O 1
ATOM 1659 N N . GLU A 1 232 ? -5.361 -16.739 2.754 1.00 71.38 232 GLU A N 1
ATOM 1660 C CA . GLU A 1 232 ? -5.528 -17.819 3.726 1.00 71.38 232 GLU A CA 1
ATOM 1661 C C . GLU A 1 232 ? -4.766 -17.493 5.024 1.00 71.38 232 GLU A C 1
ATOM 1663 O O . GLU A 1 232 ? -3.599 -17.079 5.026 1.00 71.38 232 GLU A O 1
ATOM 1668 N N . GLY A 1 233 ? -5.459 -17.599 6.159 1.00 53.06 233 GLY A N 1
ATOM 1669 C CA . GLY A 1 233 ? -4.965 -17.344 7.513 1.00 53.06 233 GLY A CA 1
ATOM 1670 C C . GLY A 1 233 ? -4.066 -18.468 8.017 1.00 53.06 233 GLY A C 1
ATOM 1671 O O . GLY A 1 233 ? -4.272 -18.967 9.116 1.00 53.06 233 GLY A O 1
ATOM 1672 N N . ASP A 1 234 ? -3.108 -18.897 7.207 1.00 39.25 234 ASP A N 1
ATOM 1673 C CA . ASP A 1 234 ? -2.441 -20.161 7.457 1.00 39.25 234 ASP A CA 1
ATOM 1674 C C . ASP A 1 234 ? -1.268 -20.003 8.420 1.00 39.25 234 ASP A C 1
ATOM 1676 O O . ASP A 1 234 ? -0.430 -19.109 8.288 1.00 39.25 234 ASP A O 1
ATOM 1680 N N . ASN A 1 235 ? -1.221 -20.913 9.394 1.00 32.16 235 ASN A N 1
ATOM 1681 C CA . ASN A 1 235 ? -0.140 -21.151 10.353 1.00 32.16 235 ASN A CA 1
ATOM 1682 C C . ASN A 1 235 ? 1.147 -21.665 9.675 1.00 32.16 235 ASN A C 1
ATOM 1684 O O . ASN A 1 235 ? 1.849 -22.522 10.212 1.00 32.16 235 ASN A O 1
ATOM 1688 N N . VAL A 1 236 ? 1.453 -21.166 8.482 1.00 33.84 236 VAL A N 1
ATOM 1689 C CA . VAL A 1 236 ? 2.653 -21.486 7.726 1.00 33.84 236 VAL A CA 1
ATOM 1690 C C . VAL A 1 236 ? 3.395 -20.161 7.542 1.00 33.84 236 VAL A C 1
ATOM 1692 O O . VAL A 1 236 ? 2.817 -19.215 6.993 1.00 33.84 236 VAL A O 1
ATOM 1695 N N . PRO A 1 237 ? 4.640 -20.041 8.044 1.00 35.00 237 PRO A N 1
ATOM 1696 C CA . PRO A 1 237 ? 5.512 -18.922 7.714 1.00 35.00 237 PRO A CA 1
ATOM 1697 C C . PRO A 1 237 ? 5.457 -18.669 6.210 1.00 35.00 237 PRO A C 1
ATOM 1699 O O . PRO A 1 237 ? 5.362 -19.627 5.434 1.00 35.00 237 PRO A O 1
ATOM 1702 N N . GLY A 1 238 ? 5.486 -17.393 5.803 1.00 37.62 238 GLY A N 1
ATOM 1703 C CA . GLY A 1 238 ? 5.584 -17.066 4.377 1.00 37.62 238 GLY A CA 1
ATOM 1704 C C . GLY A 1 238 ? 6.720 -17.878 3.755 1.00 37.62 238 GLY A C 1
ATOM 1705 O O . GLY A 1 238 ? 7.658 -18.208 4.490 1.00 37.62 238 GLY A O 1
ATOM 1706 N N . PRO A 1 239 ? 6.633 -18.259 2.465 1.00 35.47 239 PRO A N 1
ATOM 1707 C CA . PRO A 1 239 ? 7.643 -19.107 1.856 1.00 35.47 239 PRO A CA 1
ATOM 1708 C C . PRO A 1 239 ? 9.007 -18.497 2.162 1.00 35.47 239 PRO A C 1
ATOM 1710 O O . PRO A 1 239 ? 9.348 -17.411 1.695 1.00 35.47 239 PRO A O 1
ATOM 1713 N N . THR A 1 240 ? 9.758 -19.179 3.029 1.00 39.38 240 THR A N 1
ATOM 1714 C CA . THR A 1 240 ? 11.194 -18.966 3.186 1.00 39.38 240 THR A CA 1
ATOM 1715 C C . THR A 1 240 ? 11.702 -19.006 1.760 1.00 39.38 240 THR A C 1
ATOM 1717 O O . THR A 1 240 ? 11.383 -20.020 1.147 1.00 39.38 240 THR A O 1
ATOM 1720 N N . PRO A 1 241 ? 12.336 -17.950 1.207 1.00 40.41 241 PRO A N 1
ATOM 1721 C CA . PRO A 1 241 ? 12.451 -17.743 -0.237 1.00 40.41 241 PRO A CA 1
ATOM 1722 C C . PRO A 1 241 ? 12.904 -19.039 -0.896 1.00 40.41 241 PRO A C 1
ATOM 1724 O O . PRO A 1 241 ? 14.075 -19.413 -0.825 1.00 40.41 241 PRO A O 1
ATOM 1727 N N . SER A 1 242 ? 11.924 -19.792 -1.393 1.00 38.06 242 SER A N 1
ATOM 1728 C CA . SER A 1 242 ? 12.133 -21.166 -1.786 1.00 38.06 242 SER A CA 1
ATOM 1729 C C . SER A 1 242 ? 12.418 -21.095 -3.259 1.00 38.06 242 SER A C 1
ATOM 1731 O O . SER A 1 242 ? 11.731 -20.426 -4.030 1.00 38.06 242 SER A O 1
ATOM 1733 N N . ASN A 1 243 ? 13.471 -21.791 -3.649 1.00 35.53 243 ASN A N 1
ATOM 1734 C CA . ASN A 1 243 ? 13.862 -21.958 -5.037 1.00 35.53 243 ASN A CA 1
ATOM 1735 C C . ASN A 1 243 ? 12.861 -22.863 -5.790 1.00 35.53 243 ASN A C 1
ATOM 1737 O O . ASN A 1 243 ? 13.261 -23.576 -6.710 1.00 35.53 243 ASN A O 1
ATOM 1741 N N . ASP A 1 244 ? 11.592 -22.896 -5.375 1.00 33.44 244 ASP A N 1
ATOM 1742 C CA . ASP A 1 244 ? 10.576 -23.742 -5.972 1.00 33.44 244 ASP A CA 1
ATOM 1743 C C . ASP A 1 244 ? 10.082 -23.091 -7.255 1.00 33.44 244 ASP A C 1
ATOM 1745 O O . ASP A 1 244 ? 9.383 -22.076 -7.275 1.00 33.44 244 ASP A O 1
ATOM 1749 N N . ALA A 1 245 ? 10.496 -23.718 -8.352 1.00 39.06 245 ALA A N 1
ATOM 1750 C CA . ALA A 1 245 ? 9.879 -23.560 -9.647 1.00 39.06 245 ALA A CA 1
ATOM 1751 C C . ALA A 1 245 ? 8.359 -23.704 -9.490 1.00 39.06 245 ALA A C 1
ATOM 1753 O O . ALA A 1 245 ? 7.871 -24.692 -8.939 1.00 39.06 245 ALA A O 1
ATOM 1754 N N . GLY A 1 246 ? 7.634 -22.692 -9.969 1.00 35.62 246 GLY A N 1
ATOM 1755 C CA . GLY A 1 246 ? 6.179 -22.648 -9.935 1.00 35.62 246 GLY A CA 1
ATOM 1756 C C . GLY A 1 246 ? 5.510 -23.879 -10.567 1.00 35.62 246 GLY A C 1
ATOM 1757 O O . GLY A 1 246 ? 6.159 -24.686 -11.242 1.00 35.62 246 GLY A O 1
ATOM 1758 N N . PRO A 1 247 ? 4.193 -24.033 -10.354 1.00 35.06 247 PRO A N 1
ATOM 1759 C CA . PRO A 1 247 ? 3.449 -25.226 -10.733 1.00 35.06 247 PRO A CA 1
ATOM 1760 C C . PRO A 1 247 ? 3.604 -25.535 -12.227 1.00 35.06 247 PRO A C 1
ATOM 1762 O O . PRO A 1 247 ? 3.327 -24.703 -13.091 1.00 35.06 247 PRO A O 1
ATOM 1765 N N . GLN A 1 248 ? 4.047 -26.758 -12.524 1.00 32.78 248 GLN A N 1
ATOM 1766 C CA . GLN A 1 248 ? 4.096 -27.296 -13.881 1.00 32.78 248 GLN A CA 1
ATOM 1767 C C . GLN A 1 248 ? 2.661 -27.429 -14.407 1.00 32.78 248 GLN A C 1
ATOM 1769 O O . GLN A 1 248 ? 1.873 -28.226 -13.894 1.00 32.78 248 GLN A O 1
ATOM 1774 N N . LEU A 1 249 ? 2.329 -26.653 -15.440 1.00 30.53 249 LEU A N 1
ATOM 1775 C CA . LEU A 1 249 ? 1.149 -26.884 -16.268 1.00 30.53 249 LEU A CA 1
ATOM 1776 C C . LEU A 1 249 ? 1.328 -28.238 -16.970 1.00 30.53 249 LEU A C 1
ATOM 1778 O O . LEU A 1 249 ? 2.157 -28.365 -17.870 1.00 30.53 249 LEU A O 1
ATOM 1782 N N . ILE A 1 250 ? 0.579 -29.256 -16.545 1.00 34.28 250 ILE A N 1
ATOM 1783 C CA . ILE A 1 250 ? 0.488 -30.526 -17.272 1.00 34.28 250 ILE A CA 1
ATOM 1784 C C . ILE A 1 250 ? -0.407 -30.286 -18.497 1.00 34.28 250 ILE A C 1
ATOM 1786 O O . ILE A 1 250 ? -1.558 -29.873 -18.340 1.00 34.28 250 ILE A O 1
ATOM 1790 N N . GLN A 1 251 ? 0.154 -30.500 -19.693 1.00 34.88 251 GLN A N 1
ATOM 1791 C CA . GLN A 1 251 ? -0.584 -30.625 -20.958 1.00 34.88 251 GLN A CA 1
ATOM 1792 C C . GLN A 1 251 ? -1.325 -31.958 -21.040 1.00 34.88 251 GLN A C 1
ATOM 1794 O O . GLN A 1 251 ? -0.750 -32.976 -20.590 1.00 34.88 251 GLN A O 1
#

Secondary structure (DSSP, 8-state):
---SBEEE--GGGEEGGGTEETTB-TT-EEEEEPPTTSPPTT-TTEEEEE--SSHHHHHHHIIIII------TT-EEEEEES--HHHHHHHHGGGGT---SS--TTTSPPBS-----SSPPEEETTTTEEEETTEE-EEETTEEEETTEEE--HHHHHHHHHHHHTT--SS--TT-BTTTTEEEEEEE--TT--SSS-EEEEEEEEEEEE-SPPPSSGGG--EEEEEEEEPP--SS-S--S---PPP----

Radius of gyration: 17.37 Å; chains: 1; bounding box: 43×48×43 Å

Organism: NCBI:txid191390

Sequence (251 aa):
DVAPLMVCGDASQYDPAAGNFWSYHFGDLVVLKTAAGNTSPIGPGNFQLLDFGSGGSSVREDLAGGGSVCRAVGDNVQTSPGNTVGPASQGLNTRFGIYNGPVSASDYPPDLITASSSPAMTYNDALSQAQYKGKPVVSSSGDLSAGGEEIQDYNDWRTQVAACVAGSGSGCQSNGVFERRMLKIVVGNCTGKQGGSTSIPVLGFGCYFVVQPMSGGGTQAQIFGQFVHECEGDNVPGPTPSNDAGPQLIQ

pLDDT: mean 82.96, std 17.16, range [30.53, 98.25]

Foldseek 3Di:
DAQQFEDAFALVQPDVVVQTHSNAHFQDKDFRFAFQPAADLQAPQFGRGWCPDDPLQVNLCSLLVNDPDADFAQFKTKTAGDRSLQSNLQRNCQQLVDHDDPDDCVVRPHAQANDWDPPDWFADRVVRAIDDPNFGWDTDNNWIDGPPHGTQTDVNVVVQVVCVLVVNHDRGDPSHAHPSQWHWHFHWHSVPRHDNIDITRTNATWTWGFRHRADSDDRRRTTITTTHHGDPSDPDRDPPRDPDDDDDDDD